Protein AF-A0A1F8SDV7-F1 (afdb_monomer_lite)

Structure (mmCIF, N/CA/C/O backbone):
data_AF-A0A1F8SDV7-F1
#
_entry.id   AF-A0A1F8SDV7-F1
#
loop_
_atom_site.group_PDB
_atom_site.id
_atom_site.type_symbol
_atom_site.label_atom_id
_atom_site.label_alt_id
_atom_site.label_comp_id
_atom_site.label_asym_id
_atom_site.label_entity_id
_atom_site.label_seq_id
_atom_site.pdbx_PDB_ins_code
_atom_site.Cartn_x
_atom_site.Cartn_y
_atom_site.Cartn_z
_atom_site.occupancy
_atom_site.B_iso_or_equiv
_atom_site.auth_seq_id
_atom_site.auth_comp_id
_atom_site.auth_asym_id
_atom_site.auth_atom_id
_atom_site.pdbx_PDB_model_num
ATOM 1 N N . MET A 1 1 ? -42.682 -24.350 65.299 1.00 57.50 1 MET A N 1
ATOM 2 C CA . MET A 1 1 ? -43.769 -24.194 64.304 1.00 57.50 1 MET A CA 1
ATOM 3 C C . MET A 1 1 ? -43.250 -24.734 62.976 1.00 57.50 1 MET A C 1
ATOM 5 O O . MET A 1 1 ? -42.216 -24.269 62.524 1.00 57.50 1 MET A O 1
ATOM 9 N N . GLY A 1 2 ? -43.835 -25.808 62.435 1.00 82.81 2 GLY A N 1
ATOM 10 C CA . GLY A 1 2 ? -43.257 -26.519 61.282 1.00 82.81 2 GLY A CA 1
ATOM 11 C C . GLY A 1 2 ? -43.572 -25.848 59.943 1.00 82.81 2 GLY A C 1
ATOM 12 O O . GLY A 1 2 ? -44.675 -25.334 59.767 1.00 82.81 2 GLY A O 1
ATOM 13 N N . ILE A 1 3 ? -42.644 -25.924 58.981 1.00 80.44 3 ILE A N 1
ATOM 14 C CA . ILE A 1 3 ? -42.767 -25.382 57.608 1.00 80.44 3 ILE A CA 1
ATOM 15 C C . ILE A 1 3 ? -44.114 -25.746 56.955 1.00 80.44 3 ILE A C 1
ATOM 17 O O . ILE A 1 3 ? -44.739 -24.922 56.295 1.00 80.44 3 ILE A O 1
ATOM 21 N N . ARG A 1 4 ? -44.623 -26.958 57.210 1.00 82.38 4 ARG A N 1
ATOM 22 C CA . ARG A 1 4 ? -45.928 -27.424 56.710 1.00 82.38 4 ARG A CA 1
ATOM 23 C C . ARG A 1 4 ? -47.139 -26.677 57.280 1.00 82.38 4 ARG A C 1
ATOM 25 O O . ARG A 1 4 ? -48.160 -26.610 56.608 1.00 82.38 4 ARG A O 1
ATOM 32 N N . ALA A 1 5 ? -47.072 -26.176 58.513 1.00 80.25 5 ALA A N 1
ATOM 33 C CA . ALA A 1 5 ? -48.149 -25.378 59.103 1.00 80.25 5 ALA A CA 1
ATOM 34 C C . ALA A 1 5 ? -48.139 -23.958 58.524 1.00 80.25 5 ALA A C 1
ATOM 36 O O . ALA A 1 5 ? -49.168 -23.489 58.053 1.00 80.25 5 ALA A O 1
ATOM 37 N N . TRP A 1 6 ? -46.952 -23.354 58.431 1.00 80.69 6 TRP A N 1
ATOM 38 C CA . TRP A 1 6 ? -46.765 -22.030 57.836 1.00 80.69 6 TRP A CA 1
ATOM 39 C C . TRP A 1 6 ? -47.210 -21.976 56.366 1.00 80.69 6 TRP A C 1
ATOM 41 O O . TRP A 1 6 ? -47.968 -21.090 55.984 1.00 80.69 6 TRP A O 1
ATOM 51 N N . LEU A 1 7 ? -46.838 -22.976 55.556 1.00 77.44 7 LEU A N 1
ATOM 52 C CA . LEU A 1 7 ? -47.270 -23.070 54.155 1.00 77.44 7 LEU A CA 1
ATOM 53 C C . LEU A 1 7 ? -48.792 -23.185 54.003 1.00 77.44 7 LEU A C 1
ATOM 55 O O . LEU A 1 7 ? -49.343 -22.680 53.030 1.00 77.44 7 LEU A O 1
ATOM 59 N N . ARG A 1 8 ? -49.476 -23.844 54.946 1.00 79.94 8 ARG A N 1
ATOM 60 C CA . ARG A 1 8 ? -50.933 -24.036 54.904 1.00 79.94 8 ARG A CA 1
ATOM 61 C C . ARG A 1 8 ? -51.677 -22.735 55.188 1.00 79.94 8 ARG A C 1
ATOM 63 O O . ARG A 1 8 ? -52.626 -22.420 54.475 1.00 79.94 8 ARG A O 1
ATOM 70 N N . ASP A 1 9 ? -51.217 -21.986 56.187 1.00 79.69 9 ASP A N 1
ATOM 71 C CA . ASP A 1 9 ? -51.800 -20.700 56.576 1.00 79.69 9 ASP A CA 1
ATOM 72 C C . ASP A 1 9 ? -51.533 -19.628 55.511 1.00 79.69 9 ASP A C 1
ATOM 74 O O . ASP A 1 9 ? -52.426 -18.854 55.165 1.00 79.69 9 ASP A O 1
ATOM 78 N N . LEU A 1 10 ? -50.340 -19.651 54.905 1.00 73.81 10 LEU A N 1
ATOM 79 C CA . LEU A 1 10 ? -49.998 -18.810 53.760 1.00 73.81 10 LEU A CA 1
ATOM 80 C C . LEU A 1 10 ? -50.883 -19.127 52.542 1.00 73.81 10 LEU A C 1
ATOM 82 O O . LEU A 1 10 ? -51.418 -18.232 51.900 1.00 73.81 10 LEU A O 1
ATOM 86 N N . TRP A 1 11 ? -51.101 -20.406 52.225 1.00 69.94 11 TRP A N 1
ATOM 87 C CA . TRP A 1 11 ? -51.985 -20.770 51.115 1.00 69.94 11 TRP A CA 1
ATOM 88 C C . TRP A 1 11 ? -53.441 -20.383 51.385 1.00 69.94 11 TRP A C 1
ATOM 90 O O . TRP A 1 11 ? -54.142 -19.950 50.474 1.00 69.94 11 TRP A O 1
ATOM 100 N N . ALA A 1 12 ? -53.904 -20.507 52.630 1.00 73.06 12 ALA A N 1
ATOM 101 C CA . ALA A 1 12 ? -55.254 -20.117 53.019 1.00 73.06 12 ALA A CA 1
ATOM 102 C C . ALA A 1 12 ? -55.493 -18.599 52.918 1.00 73.06 12 ALA A C 1
ATOM 104 O O . ALA A 1 12 ? -56.621 -18.190 52.632 1.00 73.06 12 ALA A O 1
ATOM 105 N N . SER A 1 13 ? -54.461 -17.770 53.113 1.00 70.06 13 SER A N 1
ATOM 106 C CA . SER A 1 13 ? -54.572 -16.311 52.996 1.00 70.06 13 SER A CA 1
ATOM 107 C C . SER A 1 13 ? -54.550 -15.810 51.548 1.00 70.06 13 SER A C 1
ATOM 109 O O . SER A 1 13 ? -55.151 -14.776 51.261 1.00 70.06 13 SER A O 1
ATOM 111 N N . VAL A 1 14 ? -53.932 -16.557 50.625 1.00 70.19 14 VAL A N 1
ATOM 112 C CA . VAL A 1 14 ? -53.747 -16.142 49.220 1.00 70.19 14 VAL A CA 1
ATOM 113 C C . VAL A 1 14 ? -54.734 -16.828 48.260 1.00 70.19 14 VAL A C 1
ATOM 115 O O . VAL A 1 14 ? -54.928 -16.375 47.131 1.00 70.19 14 VAL A O 1
ATOM 118 N N . ARG A 1 15 ? -55.416 -17.904 48.684 1.00 74.25 15 ARG A N 1
ATOM 119 C CA . ARG A 1 15 ? -56.333 -18.656 47.814 1.00 74.25 15 ARG A CA 1
ATOM 120 C C . ARG A 1 15 ? -57.576 -17.826 47.452 1.00 74.25 15 ARG A C 1
ATOM 122 O O . ARG A 1 15 ? -58.346 -17.446 48.340 1.00 74.25 15 ARG A O 1
ATOM 129 N N . PRO A 1 16 ? -57.843 -17.587 46.157 1.00 74.06 16 PRO A N 1
ATOM 130 C CA . PRO A 1 16 ? -58.991 -16.795 45.746 1.00 74.06 16 PRO A CA 1
ATOM 131 C C . PRO A 1 16 ? -60.304 -17.500 46.103 1.00 74.06 16 PRO A C 1
ATOM 133 O O . PRO A 1 16 ? -60.513 -18.669 45.783 1.00 74.06 16 PRO A O 1
ATOM 136 N N . ARG A 1 17 ? -61.210 -16.767 46.761 1.00 80.62 17 ARG A N 1
ATOM 137 C CA . ARG A 1 17 ? -62.505 -17.284 47.247 1.00 80.62 17 ARG A CA 1
ATOM 138 C C . ARG A 1 17 ? -63.593 -17.349 46.168 1.00 80.62 17 ARG A C 1
ATOM 140 O O . ARG A 1 17 ? -64.639 -17.947 46.392 1.00 80.62 17 ARG A O 1
ATOM 147 N N . THR A 1 18 ? -63.365 -16.745 45.000 1.00 84.56 18 THR A N 1
ATOM 148 C CA . THR A 1 18 ? -64.329 -16.690 43.888 1.00 84.56 18 THR A CA 1
ATOM 149 C C . THR A 1 18 ? -63.674 -17.103 42.573 1.00 84.56 18 THR A C 1
ATOM 151 O O . THR A 1 18 ? -62.470 -16.924 42.390 1.00 84.56 18 THR A O 1
ATOM 154 N N . ARG A 1 19 ? -64.467 -17.608 41.613 1.00 79.94 19 ARG A N 1
ATOM 155 C CA . ARG A 1 19 ? -63.967 -17.947 40.265 1.00 79.94 19 ARG A CA 1
ATOM 156 C C . ARG A 1 19 ? -63.313 -16.740 39.580 1.00 79.94 19 ARG A C 1
ATOM 158 O O . ARG A 1 19 ? -62.230 -16.883 39.029 1.00 79.94 19 ARG A O 1
ATOM 165 N N . ARG A 1 20 ? -63.913 -15.544 39.690 1.00 79.00 20 ARG A N 1
ATOM 166 C CA . ARG A 1 20 ? -63.318 -14.282 39.200 1.00 79.00 20 ARG A CA 1
ATOM 167 C C . ARG A 1 20 ? -61.978 -13.971 39.874 1.00 79.00 20 ARG A C 1
ATOM 169 O O . ARG A 1 20 ? -61.035 -13.621 39.179 1.00 79.00 20 ARG A O 1
ATOM 176 N N . GLY A 1 21 ? -61.871 -14.150 41.193 1.00 79.75 21 GLY A N 1
ATOM 177 C CA . GLY A 1 21 ? -60.604 -13.989 41.913 1.00 79.75 21 GLY A CA 1
ATOM 178 C C . GLY A 1 21 ? -59.531 -14.980 41.450 1.00 79.75 21 GLY A C 1
ATOM 179 O O . GLY A 1 21 ? -58.366 -14.615 41.356 1.00 79.75 21 GLY A O 1
ATOM 180 N N . GLY A 1 22 ? -59.930 -16.209 41.103 1.00 82.69 22 GLY A N 1
ATOM 181 C CA . GLY A 1 22 ? -59.049 -17.223 40.515 1.00 82.69 22 GLY A CA 1
ATOM 182 C C . GLY A 1 22 ? -58.465 -16.790 39.175 1.00 82.69 22 GLY A C 1
ATOM 183 O O . GLY A 1 22 ? -57.251 -16.839 38.991 1.00 82.69 22 GLY A O 1
ATOM 184 N N . PHE A 1 23 ? -59.319 -16.306 38.271 1.00 85.19 23 PHE A N 1
ATOM 185 C CA . PHE A 1 23 ? -58.885 -15.788 36.972 1.00 85.19 23 PHE A CA 1
ATOM 186 C C . PHE A 1 23 ? -57.978 -14.557 37.099 1.00 85.19 23 PHE A C 1
ATOM 188 O O . PHE A 1 23 ? -56.952 -14.497 36.429 1.00 85.19 23 PHE A O 1
ATOM 195 N N . LEU A 1 24 ? -58.307 -13.606 37.980 1.00 81.88 24 LEU A N 1
ATOM 196 C CA . LEU A 1 24 ? -57.489 -12.405 38.194 1.00 81.88 24 LEU A CA 1
ATOM 197 C C . LEU A 1 24 ? -56.111 -12.733 38.786 1.00 81.88 24 LEU A C 1
ATOM 199 O O . LEU A 1 24 ? -55.114 -12.166 38.348 1.00 81.88 24 LEU A O 1
ATOM 203 N N . ALA A 1 25 ? -56.035 -13.674 39.734 1.00 83.69 25 ALA A N 1
ATOM 204 C CA . ALA A 1 25 ? -54.762 -14.119 40.300 1.00 83.69 25 ALA A CA 1
ATOM 205 C C . ALA A 1 25 ? -53.873 -14.801 39.246 1.00 83.69 25 ALA A C 1
ATOM 207 O O . ALA A 1 25 ? -52.688 -14.491 39.150 1.00 83.69 25 ALA A O 1
ATOM 208 N N . ALA A 1 26 ? -54.443 -15.680 38.415 1.00 87.25 26 ALA A N 1
ATOM 209 C CA . ALA A 1 26 ? -53.709 -16.318 37.322 1.00 87.25 26 ALA A CA 1
ATOM 210 C C . ALA A 1 26 ? -53.223 -15.294 36.280 1.00 87.25 26 ALA A C 1
ATOM 212 O O . ALA A 1 26 ? -52.066 -15.345 35.868 1.00 87.25 26 ALA A O 1
ATOM 213 N N . ALA A 1 27 ? -54.070 -14.330 35.902 1.00 89.62 27 ALA A N 1
ATOM 214 C CA . ALA A 1 27 ? -53.700 -13.258 34.979 1.00 89.62 27 ALA A CA 1
ATOM 215 C C . ALA A 1 27 ? -52.564 -12.381 35.532 1.00 89.62 27 ALA A C 1
ATOM 217 O O . ALA A 1 27 ? -51.630 -12.070 34.800 1.00 89.62 27 ALA A O 1
ATOM 218 N N . ALA A 1 28 ? -52.598 -12.037 36.824 1.00 90.69 28 ALA A N 1
ATOM 219 C CA . ALA A 1 28 ? -51.539 -11.264 37.473 1.00 90.69 28 ALA A CA 1
ATOM 220 C C . ALA A 1 28 ? -50.199 -12.020 37.507 1.00 90.69 28 ALA A C 1
ATOM 222 O O . ALA A 1 28 ? -49.158 -11.431 37.225 1.00 90.69 28 ALA A O 1
ATOM 223 N N . ILE A 1 29 ? -50.219 -13.327 37.794 1.00 93.31 29 ILE A N 1
ATOM 224 C CA . ILE A 1 29 ? -49.015 -14.174 37.771 1.00 93.31 29 ILE A CA 1
ATOM 225 C C . ILE A 1 29 ? -48.429 -14.242 36.358 1.00 93.31 29 ILE A C 1
ATOM 227 O O . ILE A 1 29 ? -47.226 -14.055 36.190 1.00 93.31 29 ILE A O 1
ATOM 231 N N . LEU A 1 30 ? -49.264 -14.472 35.341 1.00 95.56 30 LEU A N 1
ATOM 232 C CA . LEU A 1 30 ? -48.816 -14.538 33.948 1.00 95.56 30 LEU A CA 1
ATOM 233 C C . LEU A 1 30 ? -48.268 -13.193 33.457 1.00 95.56 30 LEU A C 1
ATOM 235 O O . LEU A 1 30 ? -47.219 -13.164 32.820 1.00 95.56 30 LEU A O 1
ATOM 239 N N . ALA A 1 31 ? -48.925 -12.082 33.797 1.00 95.56 31 ALA A N 1
ATOM 240 C CA . ALA A 1 31 ? -48.444 -10.743 33.466 1.00 95.56 31 ALA A CA 1
ATOM 241 C C . ALA A 1 31 ? -47.102 -10.435 34.149 1.00 95.56 31 ALA A C 1
ATOM 243 O O . ALA A 1 31 ? -46.184 -9.932 33.504 1.00 95.56 31 ALA A O 1
ATOM 244 N N . GLY A 1 32 ? -46.956 -10.794 35.430 1.00 96.69 32 GLY A N 1
ATOM 245 C CA . GLY A 1 32 ? -45.700 -10.651 36.165 1.00 96.69 32 GLY A CA 1
ATOM 246 C C . GLY A 1 32 ? -44.572 -11.504 35.579 1.00 96.69 32 GLY A C 1
ATOM 247 O O . GLY A 1 32 ? -43.461 -11.012 35.397 1.00 96.69 32 GLY A O 1
ATOM 248 N N . ALA A 1 33 ? -44.861 -12.756 35.217 1.00 97.06 33 ALA A N 1
ATOM 249 C CA . ALA A 1 33 ? -43.897 -13.644 34.573 1.00 97.06 33 ALA A CA 1
ATOM 250 C C . ALA A 1 33 ? -43.471 -13.128 33.189 1.00 97.06 33 ALA A C 1
ATOM 252 O O . ALA A 1 33 ? -42.285 -13.170 32.862 1.00 97.06 33 ALA A O 1
ATOM 253 N N . ALA A 1 34 ? -44.404 -12.596 32.394 1.00 97.31 34 ALA A N 1
ATOM 254 C CA . ALA A 1 34 ? -44.102 -11.992 31.099 1.00 97.31 34 ALA A CA 1
ATOM 255 C C . ALA A 1 34 ? -43.221 -10.742 31.250 1.00 97.31 34 ALA A C 1
ATOM 257 O O . ALA A 1 34 ? -42.207 -10.627 30.568 1.00 97.31 34 ALA A O 1
ATOM 258 N N . ALA A 1 35 ? -43.548 -9.849 32.190 1.00 97.44 35 ALA A N 1
ATOM 259 C CA . ALA A 1 35 ? -42.743 -8.662 32.471 1.00 97.44 35 ALA A CA 1
ATOM 260 C C . ALA A 1 35 ? -41.320 -9.029 32.923 1.00 97.44 35 ALA A C 1
ATOM 262 O O . ALA A 1 35 ? -40.349 -8.490 32.394 1.00 97.44 35 ALA A O 1
ATOM 263 N N . LEU A 1 36 ? -41.181 -9.993 33.840 1.00 96.81 36 LEU A N 1
ATOM 264 C CA . LEU A 1 36 ? -39.873 -10.491 34.270 1.00 96.81 36 LEU A CA 1
ATOM 265 C C . LEU A 1 36 ? -39.093 -11.109 33.103 1.00 96.81 36 LEU A C 1
ATOM 267 O O . LEU A 1 36 ? -37.903 -10.848 32.960 1.00 96.81 36 LEU A O 1
ATOM 271 N N . SER A 1 37 ? -39.761 -11.880 32.242 1.00 96.38 37 SER A N 1
ATOM 272 C CA . SER A 1 37 ? -39.138 -12.482 31.057 1.00 96.38 37 SER A CA 1
ATOM 273 C C . SER A 1 37 ? -38.614 -11.419 30.091 1.00 96.38 37 SER A C 1
ATOM 275 O O . SER A 1 37 ? -37.507 -11.559 29.584 1.00 96.38 37 SER A O 1
ATOM 277 N N . VAL A 1 38 ? -39.366 -10.332 29.880 1.00 97.00 38 VAL A N 1
ATOM 278 C CA . VAL A 1 38 ? -38.924 -9.190 29.064 1.00 97.00 38 VAL A CA 1
ATOM 279 C C . VAL A 1 38 ? -37.705 -8.510 29.686 1.00 97.00 38 VAL A C 1
ATOM 281 O O . VAL A 1 38 ? -36.734 -8.261 28.980 1.00 97.00 38 VAL A O 1
ATOM 284 N N . VAL A 1 39 ? -37.709 -8.257 30.998 1.00 96.69 39 VAL A N 1
ATOM 285 C CA . VAL A 1 39 ? -36.558 -7.651 31.693 1.00 96.69 39 VAL A CA 1
ATOM 286 C C . VAL A 1 39 ? -35.312 -8.527 31.571 1.00 96.69 39 VAL A C 1
ATOM 288 O O . VAL A 1 39 ? -34.238 -8.018 31.263 1.00 96.69 39 VAL A O 1
ATOM 291 N N . LEU A 1 40 ? -35.449 -9.841 31.764 1.00 95.88 40 LEU A N 1
ATOM 292 C CA . LEU A 1 40 ? -34.337 -10.781 31.625 1.00 95.88 40 LEU A CA 1
ATOM 293 C C . LEU A 1 40 ? -33.824 -10.849 30.181 1.00 95.88 40 LEU A C 1
ATOM 295 O O . LEU A 1 40 ? -32.614 -10.868 29.978 1.00 95.88 40 LEU A O 1
ATOM 299 N N . LEU A 1 41 ? -34.716 -10.832 29.186 1.00 94.56 41 LEU A N 1
ATOM 300 C CA . LEU A 1 41 ? -34.344 -10.786 27.768 1.00 94.56 41 LEU A CA 1
ATOM 301 C C . LEU A 1 41 ? -33.584 -9.508 27.411 1.00 94.56 41 LEU A C 1
ATOM 303 O O . LEU A 1 41 ? -32.552 -9.583 26.752 1.00 94.56 41 LEU A O 1
ATOM 307 N N . VAL A 1 42 ? -34.061 -8.347 27.866 1.00 92.56 42 VAL A N 1
ATOM 308 C CA . VAL A 1 42 ? -33.375 -7.064 27.653 1.00 92.56 42 VAL A CA 1
ATOM 309 C C . VAL A 1 42 ? -32.013 -7.069 28.343 1.00 92.56 42 VAL A C 1
ATOM 311 O O . VAL A 1 42 ? -31.016 -6.719 27.719 1.00 92.56 42 VAL A O 1
ATOM 314 N N . GLY A 1 43 ? -31.945 -7.528 29.594 1.00 88.06 43 GLY A N 1
ATOM 315 C CA . GLY A 1 43 ? -30.688 -7.651 30.329 1.00 88.06 43 GLY A CA 1
ATOM 316 C C . GLY A 1 43 ? -29.686 -8.574 29.631 1.00 88.06 43 GLY A C 1
ATOM 317 O O . GLY A 1 43 ? -28.523 -8.209 29.491 1.00 88.06 43 GLY A O 1
ATOM 318 N N . ALA A 1 44 ? -30.134 -9.727 29.127 1.00 87.06 44 ALA A N 1
ATOM 319 C CA . ALA A 1 44 ? -29.294 -10.653 28.369 1.00 87.06 44 ALA A CA 1
ATOM 320 C C . ALA A 1 44 ? -28.822 -10.047 27.038 1.00 87.06 44 ALA A C 1
ATOM 322 O O . ALA A 1 44 ? -27.644 -10.144 26.708 1.00 87.06 44 ALA A O 1
ATOM 323 N N . ALA A 1 45 ? -29.709 -9.369 26.306 1.00 86.38 45 ALA A N 1
ATOM 324 C CA . ALA A 1 45 ? -29.359 -8.686 25.063 1.00 86.38 45 ALA A CA 1
ATOM 325 C C . ALA A 1 45 ? -28.338 -7.559 25.287 1.00 86.38 45 ALA A C 1
ATOM 327 O O . ALA A 1 45 ? -27.441 -7.376 24.471 1.00 86.38 45 ALA A O 1
ATOM 328 N N . MET A 1 46 ? -28.441 -6.825 26.401 1.00 83.62 46 MET A N 1
ATOM 329 C CA . MET A 1 46 ? -27.459 -5.807 26.783 1.00 83.62 46 MET A CA 1
ATOM 330 C C . MET A 1 46 ? -26.129 -6.425 27.224 1.00 83.62 46 MET A C 1
ATOM 332 O O . MET A 1 46 ? -25.081 -5.926 26.830 1.00 83.62 46 MET A O 1
ATOM 336 N N . ALA A 1 47 ? -26.160 -7.512 27.999 1.00 78.88 47 ALA A N 1
ATOM 337 C CA . ALA A 1 47 ? -24.959 -8.208 28.462 1.00 78.88 47 ALA A CA 1
ATOM 338 C C . ALA A 1 47 ? -24.184 -8.888 27.322 1.00 78.88 47 ALA A C 1
ATOM 340 O O . ALA A 1 47 ? -22.973 -9.029 27.408 1.00 78.88 47 ALA A O 1
ATOM 341 N N . TRP A 1 48 ? -24.868 -9.309 26.256 1.00 75.06 48 TRP A N 1
ATOM 342 C CA . TRP A 1 48 ? -24.244 -9.877 25.054 1.00 75.06 48 TRP A CA 1
ATOM 343 C C . TRP A 1 48 ? -23.929 -8.835 23.984 1.00 75.06 48 TRP A C 1
ATOM 345 O O . TRP A 1 48 ? -23.490 -9.192 22.892 1.00 75.06 48 TRP A O 1
ATOM 355 N N . ASN A 1 49 ? -24.167 -7.553 24.258 1.00 79.62 49 ASN A N 1
ATOM 356 C CA . ASN A 1 49 ? -23.836 -6.508 23.313 1.00 79.62 49 ASN A CA 1
ATOM 357 C C . ASN A 1 49 ? -22.340 -6.161 23.447 1.00 79.62 49 ASN A C 1
ATOM 359 O O . ASN A 1 49 ? -21.955 -5.529 24.435 1.00 79.62 49 ASN A O 1
ATOM 363 N N . PRO A 1 50 ? -21.496 -6.500 22.454 1.00 69.81 50 PRO A N 1
ATOM 364 C CA . PRO A 1 50 ? -20.055 -6.252 22.531 1.00 69.81 50 PRO A CA 1
ATOM 365 C C . PRO A 1 50 ? -19.721 -4.758 22.661 1.00 69.81 50 PRO A C 1
ATOM 367 O O . PRO A 1 50 ? -18.690 -4.396 23.224 1.00 69.81 50 PRO A O 1
ATOM 370 N N . TYR A 1 51 ? -20.609 -3.871 22.200 1.00 70.50 51 TYR A N 1
ATOM 371 C CA . TYR A 1 51 ? -20.441 -2.426 22.347 1.00 70.50 51 TYR A CA 1
ATOM 372 C C . TYR A 1 51 ? -20.655 -1.955 23.789 1.00 70.50 51 TYR A C 1
ATOM 374 O O . TYR A 1 51 ? -20.019 -0.994 24.216 1.00 70.50 51 TYR A O 1
ATOM 382 N N . VAL A 1 52 ? -21.520 -2.630 24.553 1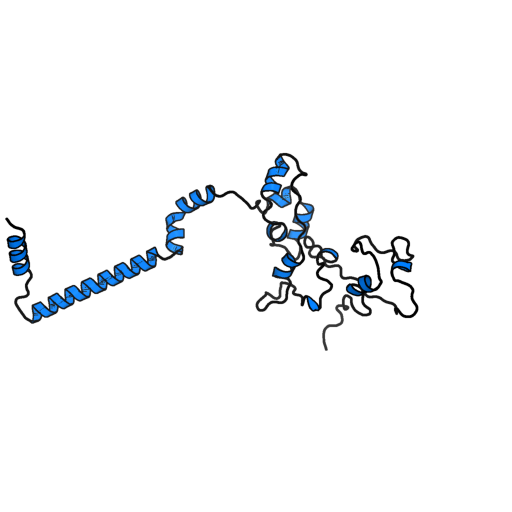.00 73.19 52 VAL A N 1
ATOM 383 C CA . VAL A 1 52 ? -21.745 -2.315 25.970 1.00 73.19 52 VAL A CA 1
ATOM 384 C C . VAL A 1 52 ? -20.520 -2.717 26.785 1.00 73.19 52 VAL A C 1
ATOM 386 O O . VAL A 1 52 ? -20.028 -1.900 27.558 1.00 73.19 52 VAL A O 1
ATOM 389 N N . GLU A 1 53 ? -19.970 -3.907 26.545 1.00 66.69 53 GLU A N 1
ATOM 390 C CA . GLU A 1 53 ? -18.762 -4.383 27.226 1.00 66.69 53 GLU A CA 1
ATOM 391 C C . GLU A 1 53 ? -17.554 -3.469 26.969 1.00 66.69 53 GLU A C 1
ATOM 393 O O . GLU A 1 53 ? -16.935 -3.001 27.923 1.00 66.69 53 GLU A O 1
ATOM 398 N N . TYR A 1 54 ? -17.308 -3.089 25.709 1.00 65.88 54 TYR A N 1
ATOM 399 C CA . TYR A 1 54 ? -16.248 -2.136 25.357 1.00 65.88 54 TYR A CA 1
ATOM 400 C C . TYR A 1 54 ? -16.461 -0.739 25.974 1.00 65.88 54 TYR A C 1
ATOM 402 O O . TYR A 1 54 ? -15.517 -0.073 26.400 1.00 65.88 54 TYR A O 1
ATOM 410 N N . SER A 1 55 ? -17.711 -0.264 26.045 1.00 69.75 55 SER A N 1
ATOM 411 C CA . SER A 1 55 ? -18.011 1.068 26.591 1.00 69.75 55 SER A CA 1
ATOM 412 C C . SER A 1 55 ? -17.914 1.149 28.120 1.00 69.75 55 SER A C 1
ATOM 414 O O . SER A 1 55 ? -17.549 2.201 28.646 1.00 69.75 55 SER A O 1
ATOM 416 N N . LEU A 1 56 ? -18.224 0.058 28.830 1.00 71.12 56 LEU A N 1
ATOM 417 C CA . LEU A 1 56 ? -18.254 0.013 30.294 1.00 71.12 56 LEU A CA 1
ATOM 418 C C . LEU A 1 56 ? -16.910 -0.408 30.908 1.00 71.12 56 LEU A C 1
ATOM 420 O O . LEU A 1 56 ? -16.631 -0.025 32.042 1.00 71.12 56 LEU A O 1
ATOM 424 N N . ASN A 1 57 ? -16.065 -1.131 30.163 1.00 71.25 57 ASN A N 1
ATOM 425 C CA . ASN A 1 57 ? -14.807 -1.697 30.665 1.00 71.25 57 ASN A CA 1
ATOM 426 C C . ASN A 1 57 ? -13.543 -0.983 30.149 1.00 71.25 57 ASN A C 1
ATOM 428 O O . ASN A 1 57 ? -12.457 -1.561 30.200 1.00 71.25 57 ASN A O 1
ATOM 432 N N . ARG A 1 58 ? -13.646 0.282 29.710 1.00 70.88 58 ARG A N 1
ATOM 433 C CA . ARG A 1 58 ? -12.521 1.059 29.138 1.00 70.88 58 ARG A CA 1
ATOM 434 C C . ARG A 1 58 ? -11.212 0.972 29.930 1.00 70.88 58 ARG A C 1
ATOM 436 O O . ARG A 1 58 ? -10.155 0.871 29.316 1.00 70.88 58 ARG A O 1
ATOM 443 N N . ASP A 1 59 ? -11.264 1.024 31.260 1.00 74.94 59 ASP A N 1
ATOM 444 C CA . ASP A 1 59 ? -10.055 0.999 32.097 1.00 74.94 59 ASP A CA 1
ATOM 445 C C . ASP A 1 59 ? -9.393 -0.387 32.125 1.00 74.94 59 ASP A C 1
ATOM 447 O O . ASP A 1 59 ? -8.167 -0.495 32.088 1.00 74.94 59 ASP A O 1
ATOM 451 N N . VAL A 1 60 ? -10.200 -1.452 32.144 1.00 73.94 60 VAL A N 1
ATOM 452 C CA . VAL A 1 60 ? -9.721 -2.842 32.088 1.00 73.94 60 VAL A CA 1
ATOM 453 C C . VAL A 1 60 ? -9.144 -3.141 30.704 1.00 73.94 60 VAL A C 1
ATOM 455 O O . VAL A 1 60 ? -8.078 -3.749 30.603 1.00 73.94 60 VAL A O 1
ATOM 458 N N . ASP A 1 61 ? -9.792 -2.655 29.644 1.00 80.19 61 ASP A N 1
ATOM 459 C CA . ASP A 1 61 ? -9.288 -2.762 28.273 1.00 80.19 61 ASP A CA 1
ATOM 460 C C . ASP A 1 61 ? -7.978 -1.987 28.090 1.00 80.19 61 ASP A C 1
ATOM 462 O O . ASP A 1 61 ? -7.032 -2.518 27.510 1.00 80.19 61 ASP A O 1
ATOM 466 N N . ALA A 1 62 ? -7.867 -0.779 28.651 1.00 81.06 62 ALA A N 1
ATOM 467 C CA . ALA A 1 62 ? -6.637 0.007 28.611 1.00 81.06 62 ALA A CA 1
ATOM 468 C C . ALA A 1 62 ? -5.476 -0.696 29.332 1.00 81.06 62 ALA A C 1
ATOM 470 O O . ALA A 1 62 ? -4.372 -0.775 28.793 1.00 81.06 62 ALA A O 1
ATOM 471 N N . GLN A 1 63 ? -5.720 -1.252 30.524 1.00 82.75 63 GLN A N 1
ATOM 472 C CA . GLN A 1 63 ? -4.719 -2.045 31.244 1.00 82.75 63 GLN A CA 1
ATOM 473 C C . GLN A 1 63 ? -4.320 -3.290 30.453 1.00 82.75 63 GLN A C 1
ATOM 475 O O . GLN A 1 63 ? -3.135 -3.593 30.341 1.00 82.75 63 GLN A O 1
ATOM 480 N N . ARG A 1 64 ? -5.289 -3.988 29.854 1.00 82.50 64 ARG A N 1
ATOM 481 C CA . ARG A 1 64 ? -5.026 -5.155 29.012 1.00 82.50 64 ARG A CA 1
ATOM 482 C C . ARG A 1 64 ? -4.184 -4.786 27.792 1.00 82.50 64 ARG A C 1
ATOM 484 O O . ARG A 1 64 ? -3.213 -5.480 27.510 1.00 82.50 64 ARG A O 1
ATOM 491 N N . TRP A 1 65 ? -4.497 -3.701 27.089 1.00 83.69 65 TRP A N 1
ATOM 492 C CA . TRP A 1 65 ? -3.702 -3.236 25.950 1.00 83.69 65 TRP A CA 1
ATOM 493 C C . TRP A 1 65 ? -2.290 -2.821 26.350 1.00 83.69 65 TRP A C 1
ATOM 495 O O . TRP A 1 65 ? -1.355 -3.111 25.614 1.00 83.69 65 TRP A O 1
ATOM 505 N N . ALA A 1 66 ? -2.118 -2.231 27.534 1.00 84.88 66 ALA A N 1
ATOM 506 C CA . ALA A 1 66 ? -0.802 -1.881 28.065 1.00 84.88 66 ALA A CA 1
ATOM 507 C C . ALA A 1 66 ? 0.085 -3.104 28.367 1.00 84.88 66 ALA A C 1
ATOM 509 O O . ALA A 1 66 ? 1.297 -2.955 28.489 1.00 84.88 66 ALA A O 1
ATOM 510 N N . THR A 1 67 ? -0.494 -4.307 28.483 1.00 88.69 67 THR A N 1
ATOM 511 C CA . THR A 1 67 ? 0.272 -5.560 28.625 1.00 88.69 67 THR A CA 1
ATOM 512 C C . THR A 1 67 ? 0.669 -6.204 27.296 1.00 88.69 67 THR A C 1
ATOM 514 O O . THR A 1 67 ? 1.388 -7.199 27.308 1.00 88.69 67 THR A O 1
ATOM 517 N N . LEU A 1 68 ? 0.192 -5.686 26.157 1.00 88.62 68 LEU A N 1
ATOM 518 C CA . LEU A 1 68 ? 0.532 -6.224 24.840 1.00 88.62 68 LEU A CA 1
ATOM 519 C C . LEU A 1 68 ? 1.875 -5.672 24.359 1.00 88.62 68 LEU A C 1
ATOM 521 O O . LEU A 1 68 ? 2.148 -4.480 24.486 1.00 88.62 68 LEU A O 1
ATOM 525 N N . ASP A 1 69 ? 2.675 -6.530 23.728 1.00 88.44 69 ASP A N 1
ATOM 526 C CA . ASP A 1 69 ? 3.908 -6.099 23.073 1.00 88.44 69 ASP A CA 1
ATOM 527 C C . ASP A 1 69 ? 3.588 -5.206 21.871 1.00 88.44 69 ASP A C 1
ATOM 529 O O . ASP A 1 69 ? 2.826 -5.589 20.972 1.00 88.44 69 ASP A O 1
ATOM 533 N N . GLN A 1 70 ? 4.215 -4.033 21.811 1.00 85.44 70 GLN A N 1
ATOM 534 C CA . GLN A 1 70 ? 4.116 -3.165 20.649 1.00 85.44 70 GLN A CA 1
ATOM 535 C C . GLN A 1 70 ? 4.807 -3.830 19.453 1.00 85.44 70 GLN A C 1
ATOM 537 O O . GLN A 1 70 ? 5.967 -4.222 19.517 1.00 85.44 70 GLN A O 1
ATOM 542 N N . ARG A 1 71 ? 4.073 -3.981 18.347 1.00 87.75 71 ARG A N 1
ATOM 543 C CA . ARG A 1 71 ? 4.607 -4.539 17.091 1.00 87.75 71 ARG A CA 1
ATOM 544 C C . ARG A 1 71 ? 4.803 -3.483 16.019 1.00 87.75 71 ARG A C 1
ATOM 546 O O . ARG A 1 71 ? 5.666 -3.644 15.167 1.00 87.75 71 ARG A O 1
ATOM 553 N N . PHE A 1 72 ? 4.027 -2.408 16.076 1.00 89.06 72 PHE A N 1
ATOM 554 C CA . PHE A 1 72 ? 4.075 -1.312 15.121 1.00 89.06 72 PHE A CA 1
ATOM 555 C C . PHE A 1 72 ? 4.840 -0.127 15.716 1.00 89.06 72 PHE A C 1
ATOM 557 O O . PHE A 1 72 ? 4.484 0.351 16.792 1.00 89.06 72 PHE A O 1
ATOM 564 N N . ALA A 1 73 ? 5.852 0.377 15.007 1.00 86.44 73 ALA A N 1
ATOM 565 C CA . ALA A 1 73 ? 6.370 1.733 15.209 1.00 86.44 73 ALA A CA 1
ATOM 566 C C . ALA A 1 73 ? 5.240 2.779 15.095 1.00 86.44 73 ALA A C 1
ATOM 568 O O . ALA A 1 73 ? 4.184 2.499 14.523 1.00 86.44 73 ALA A O 1
ATOM 569 N N . SER A 1 74 ? 5.420 3.983 15.638 1.00 80.69 74 SER A N 1
ATOM 570 C CA . SER A 1 74 ? 4.421 5.039 15.429 1.00 80.69 74 SER A CA 1
ATOM 571 C C . SER A 1 74 ? 4.634 5.732 14.079 1.00 80.69 74 SER A C 1
ATOM 573 O O . SER A 1 74 ? 5.762 6.013 13.680 1.00 80.69 74 SER A O 1
ATOM 575 N N . ALA A 1 75 ? 3.540 6.029 13.372 1.00 73.06 75 ALA A N 1
ATOM 576 C CA . ALA A 1 75 ? 3.577 6.490 11.980 1.00 73.06 75 ALA A CA 1
ATOM 577 C C . ALA A 1 75 ? 4.410 7.769 11.747 1.00 73.06 75 ALA A C 1
ATOM 579 O O . ALA A 1 75 ? 4.986 7.940 10.678 1.00 73.06 75 ALA A O 1
ATOM 580 N N . GLY A 1 76 ? 4.489 8.662 12.740 1.00 81.12 76 GLY A N 1
ATOM 581 C CA . GLY A 1 76 ? 5.267 9.901 12.641 1.00 81.12 76 GLY A CA 1
ATOM 582 C C . GLY A 1 76 ? 6.775 9.716 12.827 1.00 81.12 76 GLY A C 1
ATOM 583 O O . GLY A 1 76 ? 7.547 10.503 12.287 1.00 81.12 76 GLY A O 1
ATOM 584 N N . ARG A 1 77 ? 7.206 8.663 13.537 1.00 86.12 77 ARG A N 1
ATOM 585 C CA . ARG A 1 77 ? 8.624 8.455 13.879 1.00 86.12 77 ARG A CA 1
ATOM 586 C C . ARG A 1 77 ? 9.483 8.146 12.663 1.00 86.12 77 ARG A C 1
ATOM 588 O O . ARG A 1 77 ? 10.650 8.513 12.628 1.00 86.12 77 ARG A O 1
ATOM 595 N N . CYS A 1 78 ? 8.897 7.541 11.632 1.00 88.50 78 CYS A N 1
ATOM 596 C CA . CYS A 1 78 ? 9.601 7.228 10.392 1.00 88.50 78 CYS A CA 1
ATOM 597 C C . CYS A 1 78 ? 10.226 8.485 9.760 1.00 88.50 78 CYS A C 1
ATOM 599 O O . CYS A 1 78 ? 11.373 8.447 9.324 1.00 88.50 78 CYS A O 1
ATOM 601 N N . GLY A 1 79 ? 9.497 9.608 9.758 1.00 89.38 79 GLY A N 1
ATOM 602 C CA . GLY A 1 79 ? 9.946 10.869 9.160 1.00 89.38 79 GLY A CA 1
ATOM 603 C C . GLY A 1 79 ? 11.064 11.580 9.926 1.00 89.38 79 GLY A C 1
ATOM 604 O O . GLY A 1 79 ? 11.696 12.465 9.360 1.00 89.38 79 GLY A O 1
ATOM 605 N N . GLU A 1 80 ? 11.345 11.187 11.173 1.00 89.00 80 GLU A N 1
ATOM 606 C CA . GLU A 1 80 ? 12.453 11.747 11.962 1.00 89.00 80 GLU A CA 1
ATOM 607 C C . GLU A 1 80 ? 13.821 11.298 11.421 1.00 89.00 80 GLU A C 1
ATOM 609 O O . GLU A 1 80 ? 14.801 12.033 11.533 1.00 89.00 80 GLU A O 1
ATOM 614 N N . CYS A 1 81 ? 13.891 10.107 10.811 1.00 86.81 81 CYS A N 1
ATOM 615 C CA . CYS A 1 81 ? 15.114 9.561 10.208 1.00 86.81 81 CYS A CA 1
ATOM 616 C C . CYS A 1 81 ? 15.033 9.436 8.675 1.00 86.81 81 CYS A C 1
ATOM 618 O O . CYS A 1 81 ? 16.048 9.588 7.998 1.00 86.81 81 CYS A O 1
ATOM 620 N N . HIS A 1 82 ? 13.841 9.204 8.116 1.00 90.06 82 HIS A N 1
ATOM 621 C CA . HIS A 1 82 ? 13.583 9.054 6.676 1.00 90.06 82 HIS A CA 1
ATOM 622 C C . HIS A 1 82 ? 12.800 10.245 6.112 1.00 90.06 82 HIS A C 1
ATOM 624 O O . HIS A 1 82 ? 11.765 10.091 5.460 1.00 90.06 82 HIS A O 1
ATOM 630 N N . GLU A 1 83 ? 13.283 11.458 6.388 1.00 92.19 83 GLU A N 1
ATOM 631 C CA . GLU A 1 83 ? 12.605 12.706 6.017 1.00 92.19 83 GLU A CA 1
ATOM 632 C C . GLU A 1 83 ? 12.330 12.791 4.510 1.00 92.19 83 GLU A C 1
ATOM 634 O O . GLU A 1 83 ? 11.240 13.178 4.093 1.00 92.19 83 GLU A O 1
ATOM 639 N N . ARG A 1 84 ? 13.296 12.394 3.672 1.00 92.19 84 ARG A N 1
ATOM 640 C CA . ARG A 1 84 ? 13.177 12.501 2.213 1.00 92.19 84 ARG A CA 1
ATOM 641 C C . ARG A 1 84 ? 12.063 11.612 1.670 1.00 92.19 84 ARG A C 1
ATOM 643 O O . ARG A 1 84 ? 11.278 12.055 0.832 1.00 92.19 84 ARG A O 1
ATOM 650 N N . GLU A 1 85 ? 12.018 10.362 2.107 1.00 91.44 85 GLU A N 1
ATOM 651 C CA . GLU A 1 85 ? 11.010 9.386 1.700 1.00 91.44 85 GLU A CA 1
ATOM 652 C C . GLU A 1 85 ? 9.634 9.789 2.241 1.00 91.44 85 GLU A C 1
ATOM 654 O O . GLU A 1 85 ? 8.664 9.796 1.482 1.00 91.44 85 GLU A O 1
ATOM 659 N N . ALA A 1 86 ? 9.560 10.223 3.505 1.00 91.31 86 ALA A N 1
ATOM 660 C CA . ALA A 1 86 ? 8.328 10.706 4.124 1.00 91.31 86 ALA A CA 1
ATOM 661 C C . ALA A 1 86 ? 7.771 11.954 3.419 1.00 91.31 86 ALA A C 1
ATOM 663 O O . ALA A 1 86 ? 6.582 12.011 3.116 1.00 91.31 86 ALA A O 1
ATOM 664 N N . ALA A 1 87 ? 8.617 12.939 3.103 1.00 91.00 87 ALA A N 1
ATOM 665 C CA . ALA A 1 87 ? 8.207 14.152 2.397 1.00 91.00 87 ALA A CA 1
ATOM 666 C C . ALA A 1 87 ? 7.666 13.848 0.991 1.00 91.00 87 ALA A C 1
ATOM 668 O O . ALA A 1 87 ? 6.681 14.450 0.561 1.00 91.00 87 ALA A O 1
ATOM 669 N N . ARG A 1 88 ? 8.278 12.887 0.286 1.00 92.00 88 ARG A N 1
ATOM 670 C CA . ARG A 1 88 ? 7.780 12.417 -1.013 1.00 92.00 88 ARG A CA 1
ATOM 671 C C . ARG A 1 88 ? 6.418 11.743 -0.864 1.00 92.00 88 ARG A C 1
ATOM 673 O O . ARG A 1 88 ? 5.478 12.158 -1.532 1.00 92.00 88 ARG A O 1
ATOM 680 N N . ALA A 1 89 ? 6.295 10.784 0.054 1.00 89.19 89 ALA A N 1
ATOM 681 C CA . ALA A 1 89 ? 5.067 10.009 0.233 1.00 89.19 89 ALA A CA 1
ATOM 682 C C . ALA A 1 89 ? 3.879 10.884 0.649 1.00 89.19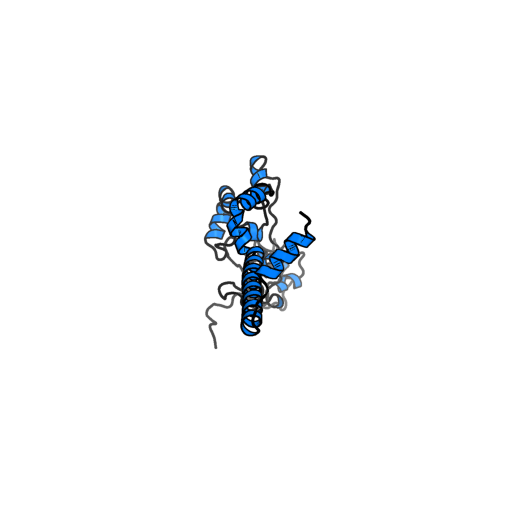 89 ALA A C 1
ATOM 684 O O . ALA A 1 89 ? 2.786 10.741 0.106 1.00 89.19 89 ALA A O 1
ATOM 685 N N . ASN A 1 90 ? 4.111 11.839 1.551 1.00 86.50 90 ASN A N 1
ATOM 686 C CA . ASN A 1 90 ? 3.082 12.742 2.068 1.00 86.50 90 ASN A CA 1
ATOM 687 C C . ASN A 1 90 ? 2.589 13.782 1.051 1.00 86.50 90 ASN A C 1
ATOM 689 O O . ASN A 1 90 ? 1.641 14.497 1.343 1.00 86.50 90 ASN A O 1
ATOM 693 N N . THR A 1 91 ? 3.237 13.911 -0.107 1.00 85.06 91 THR A N 1
ATOM 694 C CA . THR A 1 91 ? 2.824 14.843 -1.173 1.00 85.06 91 THR A CA 1
ATOM 695 C C . THR A 1 91 ? 2.421 14.127 -2.462 1.00 85.06 91 THR A C 1
ATOM 697 O O . THR A 1 91 ? 2.064 14.772 -3.448 1.00 85.06 91 THR A O 1
ATOM 700 N N . ALA A 1 92 ? 2.478 12.795 -2.461 1.00 88.00 92 ALA A N 1
ATOM 701 C CA . ALA A 1 92 ? 2.195 11.943 -3.604 1.00 88.00 92 ALA A CA 1
ATOM 702 C C . ALA A 1 92 ? 0.805 11.296 -3.507 1.00 88.00 92 ALA A C 1
ATOM 704 O O . ALA A 1 92 ? 0.072 11.446 -2.537 1.00 88.00 92 ALA A O 1
ATOM 705 N N . THR A 1 93 ? 0.447 10.496 -4.512 1.00 88.88 93 THR A N 1
ATOM 706 C CA . THR A 1 93 ? -0.842 9.782 -4.581 1.00 88.88 93 THR A CA 1
ATOM 707 C C . THR A 1 93 ? -1.051 8.757 -3.455 1.00 88.88 93 THR A C 1
ATOM 709 O O . THR A 1 93 ? -2.178 8.331 -3.221 1.00 88.88 93 THR A O 1
ATOM 712 N N . HIS A 1 94 ? 0.010 8.367 -2.743 1.00 90.44 94 HIS A N 1
ATOM 713 C CA . HIS A 1 94 ? -0.061 7.507 -1.557 1.00 90.44 94 HIS A CA 1
ATOM 714 C C . HIS A 1 94 ? -0.127 8.291 -0.234 1.00 90.44 94 HIS A C 1
ATOM 716 O O . HIS A 1 94 ? 0.062 7.703 0.832 1.00 90.44 94 HIS A O 1
ATOM 722 N N . GLU A 1 95 ? -0.423 9.594 -0.278 1.00 89.50 95 GLU A N 1
ATOM 723 C CA . GLU A 1 95 ? -0.696 10.396 0.913 1.00 89.50 95 GLU A CA 1
ATOM 724 C C . GLU A 1 95 ? -1.787 9.721 1.768 1.00 89.50 95 GLU A C 1
ATOM 726 O O . GLU A 1 95 ? -2.883 9.408 1.303 1.00 89.50 95 GLU A O 1
ATOM 731 N N . GLY A 1 96 ? -1.463 9.446 3.034 1.00 87.50 96 GLY A N 1
ATOM 732 C CA . GLY A 1 96 ? -2.346 8.744 3.971 1.00 87.50 96 GLY A CA 1
ATOM 733 C C . GLY A 1 96 ? -2.122 7.231 4.077 1.00 87.50 96 GLY A C 1
ATOM 734 O O . GLY A 1 96 ? -2.641 6.616 5.011 1.00 87.50 96 GLY A O 1
ATOM 735 N N . ILE A 1 97 ? -1.308 6.621 3.208 1.00 90.19 97 ILE A N 1
ATOM 736 C CA . ILE A 1 97 ? -0.835 5.242 3.392 1.00 90.19 97 ILE A CA 1
ATOM 737 C C . ILE A 1 97 ? 0.413 5.275 4.281 1.00 90.19 97 ILE A C 1
ATOM 739 O O . ILE A 1 97 ? 1.495 5.666 3.853 1.00 90.19 97 ILE A O 1
ATOM 743 N N . GLY A 1 98 ? 0.273 4.856 5.542 1.00 90.56 98 GLY A N 1
ATOM 744 C CA . GLY A 1 98 ? 1.401 4.819 6.478 1.00 90.56 98 GLY A CA 1
ATOM 745 C C . GLY A 1 98 ? 2.492 3.842 6.027 1.00 90.56 98 GLY A C 1
ATOM 746 O O . GLY A 1 98 ? 2.170 2.779 5.493 1.00 90.56 98 GLY A O 1
ATOM 747 N N . CYS A 1 99 ? 3.765 4.156 6.302 1.00 91.50 99 CYS A N 1
ATOM 748 C CA . CYS A 1 99 ? 4.945 3.387 5.865 1.00 91.50 99 CYS A CA 1
ATOM 749 C C . CYS A 1 99 ? 4.823 1.879 6.150 1.00 91.50 99 CYS A C 1
ATOM 751 O O . CYS A 1 99 ? 5.213 1.029 5.352 1.00 91.50 99 CYS A O 1
ATOM 753 N N . GLN A 1 100 ? 4.218 1.552 7.289 1.00 91.75 100 GLN A N 1
ATOM 754 C CA . GLN A 1 100 ? 4.044 0.192 7.794 1.00 91.75 100 GLN A CA 1
ATOM 755 C C . GLN A 1 100 ? 3.018 -0.634 7.016 1.00 91.75 100 GLN A C 1
ATOM 757 O O . GLN A 1 100 ? 3.027 -1.861 7.088 1.00 91.75 100 GLN A O 1
ATOM 762 N N . SER A 1 101 ? 2.153 0.025 6.244 1.00 91.94 101 SER A N 1
ATOM 763 C CA . SER A 1 101 ? 1.226 -0.646 5.331 1.00 91.94 101 SER A CA 1
ATOM 764 C C . SER A 1 101 ? 1.985 -1.385 4.230 1.00 91.94 101 SER A C 1
ATOM 766 O O . SER A 1 101 ? 1.513 -2.417 3.763 1.00 91.94 101 SER A O 1
ATOM 768 N N . CYS A 1 102 ? 3.166 -0.873 3.854 1.00 91.94 102 CYS A N 1
ATOM 769 C CA . CYS A 1 102 ? 4.017 -1.459 2.823 1.00 91.94 102 CYS A CA 1
ATOM 770 C C . CYS A 1 102 ? 5.221 -2.215 3.402 1.00 91.94 102 CYS A C 1
ATOM 772 O O . CYS A 1 102 ? 5.576 -3.289 2.931 1.00 91.94 102 CYS A O 1
ATOM 774 N N . HIS A 1 103 ? 5.847 -1.667 4.441 1.00 91.88 103 HIS A N 1
ATOM 775 C CA . HIS A 1 103 ? 7.090 -2.204 4.996 1.00 91.88 103 HIS A CA 1
ATOM 776 C C . HIS A 1 103 ? 6.897 -3.080 6.242 1.00 91.88 103 HIS A C 1
ATOM 778 O O . HIS A 1 103 ? 7.868 -3.565 6.826 1.00 91.88 103 HIS A O 1
ATOM 784 N N . GLY A 1 104 ? 5.648 -3.303 6.654 1.00 90.38 104 GLY A N 1
ATOM 785 C CA . GLY A 1 104 ? 5.317 -4.112 7.817 1.00 90.38 104 GLY A CA 1
ATOM 786 C C . GLY A 1 104 ? 5.483 -3.369 9.150 1.00 90.38 104 GLY A C 1
ATOM 787 O O . GLY A 1 104 ? 5.521 -2.142 9.192 1.00 90.38 104 GLY A O 1
ATOM 788 N N . PRO A 1 105 ? 5.552 -4.095 10.278 1.00 89.81 105 PRO A N 1
ATOM 789 C CA . PRO A 1 105 ? 5.371 -3.501 11.604 1.00 89.81 105 PRO A CA 1
ATOM 790 C C . PRO A 1 105 ? 6.513 -2.560 12.033 1.00 89.81 105 PRO A C 1
ATOM 792 O O . PRO A 1 105 ? 6.262 -1.511 12.627 1.00 89.81 105 PRO A O 1
ATOM 795 N N . LEU A 1 106 ? 7.762 -2.905 11.706 1.00 89.00 106 LEU A N 1
ATOM 796 C CA . LEU A 1 106 ? 8.969 -2.085 11.907 1.00 89.00 106 LEU A CA 1
ATOM 797 C C . LEU A 1 106 ? 9.233 -1.547 13.330 1.00 89.00 106 LEU A C 1
ATOM 799 O O . LEU A 1 106 ? 10.098 -0.691 13.491 1.00 89.00 106 LEU A O 1
ATOM 803 N N . PHE A 1 107 ? 8.563 -2.044 14.374 1.00 87.69 107 PHE A N 1
ATOM 804 C CA . PHE A 1 107 ? 8.862 -1.613 15.746 1.00 87.69 107 PHE A CA 1
ATOM 805 C C . PHE A 1 107 ? 10.307 -1.926 16.145 1.00 87.69 107 PHE A C 1
ATOM 807 O O . PHE A 1 107 ? 11.003 -1.045 16.635 1.00 87.69 107 PHE A O 1
ATOM 814 N N . ASP A 1 108 ? 10.784 -3.138 15.847 1.00 85.00 108 ASP A N 1
ATOM 815 C CA . ASP A 1 108 ? 12.162 -3.540 16.147 1.00 85.00 108 ASP A CA 1
ATOM 816 C C . ASP A 1 108 ? 13.189 -2.658 15.420 1.00 85.00 108 ASP A C 1
ATOM 818 O O . ASP A 1 108 ? 14.226 -2.332 15.984 1.00 85.00 108 ASP A O 1
ATOM 822 N N . HIS A 1 109 ? 12.884 -2.218 14.195 1.00 85.75 109 HIS A N 1
ATOM 823 C CA . HIS A 1 109 ? 13.719 -1.280 13.441 1.00 85.75 109 HIS A CA 1
ATOM 824 C C . HIS A 1 109 ? 13.776 0.095 14.126 1.00 85.75 109 HIS A C 1
ATOM 826 O O . HIS A 1 109 ? 14.862 0.619 14.353 1.00 85.75 109 HIS A O 1
ATOM 832 N N . ASP A 1 110 ? 12.626 0.643 14.527 1.00 82.88 110 ASP A N 1
ATOM 833 C CA . ASP A 1 110 ? 12.536 1.927 15.235 1.00 82.88 110 ASP A CA 1
ATOM 834 C C . ASP A 1 110 ? 13.314 1.919 16.567 1.00 82.88 110 ASP A C 1
ATOM 836 O O . ASP A 1 110 ? 14.053 2.856 16.868 1.00 82.88 110 ASP A O 1
ATOM 840 N N . VAL A 1 111 ? 13.221 0.836 17.351 1.00 80.19 111 VAL A N 1
ATOM 841 C CA . VAL A 1 111 ? 13.927 0.741 18.643 1.00 80.19 111 VAL A CA 1
ATOM 842 C C . VAL A 1 111 ? 15.405 0.355 18.509 1.00 80.19 111 VAL A C 1
ATOM 844 O O . VAL A 1 111 ? 16.222 0.833 19.295 1.00 80.19 111 VAL A O 1
ATOM 847 N N . ALA A 1 112 ? 15.785 -0.481 17.532 1.00 69.94 112 ALA A N 1
ATOM 848 C CA . ALA A 1 112 ? 17.168 -0.940 17.351 1.00 69.94 112 ALA A CA 1
ATOM 849 C C . ALA A 1 112 ? 18.105 0.169 16.852 1.00 69.94 112 ALA A C 1
ATOM 851 O O . ALA A 1 112 ? 19.281 0.190 17.221 1.00 69.94 112 ALA A O 1
ATOM 852 N N . VAL A 1 113 ? 17.594 1.127 16.072 1.00 59.97 113 VAL A N 1
ATOM 853 C CA . VAL A 1 113 ? 18.375 2.272 15.571 1.00 59.97 113 VAL A CA 1
ATOM 854 C C . VAL A 1 113 ? 18.876 3.174 16.713 1.00 59.97 113 VAL A C 1
ATOM 856 O O . VAL A 1 113 ? 19.900 3.836 16.559 1.00 59.97 113 VAL A O 1
ATOM 859 N N . ALA A 1 114 ? 18.259 3.126 17.902 1.00 55.12 114 ALA A N 1
ATOM 860 C CA . ALA A 1 114 ? 18.785 3.782 19.103 1.00 55.12 114 ALA A CA 1
ATOM 861 C C . ALA A 1 114 ? 20.074 3.130 19.662 1.00 55.12 114 ALA A C 1
ATOM 863 O O . ALA A 1 114 ? 20.723 3.722 20.526 1.00 55.12 114 ALA A O 1
ATOM 864 N N . ALA A 1 115 ? 20.451 1.935 19.187 1.00 55.59 115 ALA A N 1
ATOM 865 C CA . ALA A 1 115 ? 21.616 1.175 19.646 1.00 55.59 115 ALA A CA 1
ATOM 866 C C . ALA A 1 115 ? 22.669 0.913 18.545 1.00 55.59 115 ALA A C 1
ATOM 868 O O . ALA A 1 115 ? 23.857 0.968 18.856 1.00 55.59 115 ALA A O 1
ATOM 869 N N . ASP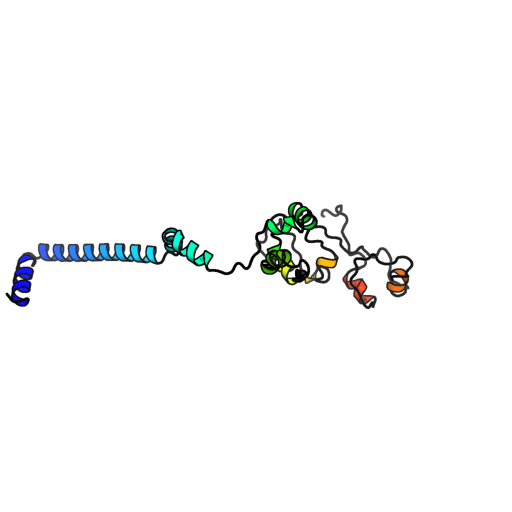 A 1 116 ? 22.267 0.659 17.289 1.00 52.56 116 ASP A N 1
ATOM 870 C CA . ASP A 1 116 ? 23.144 0.580 16.102 1.00 52.56 116 ASP A CA 1
ATOM 871 C C . ASP A 1 116 ? 22.292 0.588 14.809 1.00 52.56 116 ASP A C 1
ATOM 873 O O . ASP A 1 116 ? 21.485 -0.314 14.570 1.00 52.56 116 ASP A O 1
ATOM 877 N N . ALA A 1 117 ? 22.444 1.613 13.965 1.00 51.53 117 ALA A N 1
ATOM 878 C CA . ALA A 1 117 ? 21.500 1.978 12.897 1.00 51.53 117 ALA A CA 1
ATOM 879 C C . ALA A 1 117 ? 21.411 1.003 11.698 1.00 51.53 117 ALA A C 1
ATOM 881 O O . ALA A 1 117 ? 20.671 1.264 10.753 1.00 51.53 117 ALA A O 1
ATOM 882 N N . SER A 1 118 ? 22.160 -0.104 11.694 1.00 53.78 118 SER A N 1
ATOM 883 C CA . SER A 1 118 ? 22.379 -0.925 10.491 1.00 53.78 118 SER A CA 1
ATOM 884 C C . SER A 1 118 ? 21.800 -2.348 10.519 1.00 53.78 118 SER A C 1
ATOM 886 O O . SER A 1 118 ? 21.923 -3.065 9.528 1.00 53.78 118 SER A O 1
ATOM 888 N N . THR A 1 119 ? 21.168 -2.792 11.611 1.00 55.94 119 THR A N 1
ATOM 889 C CA . THR A 1 119 ? 20.965 -4.242 11.838 1.00 55.94 119 THR A CA 1
ATOM 890 C C . THR A 1 119 ? 19.586 -4.806 11.478 1.00 55.94 119 THR A C 1
ATOM 892 O O . THR A 1 119 ? 19.457 -6.025 11.362 1.00 55.94 119 THR A O 1
ATOM 895 N N . VAL A 1 120 ? 18.569 -3.972 11.228 1.00 69.25 120 VAL A N 1
ATOM 896 C CA . VAL A 1 120 ? 17.223 -4.434 10.831 1.00 69.25 120 VAL A CA 1
ATOM 897 C C . VAL A 1 120 ? 16.850 -3.833 9.479 1.00 69.25 120 VAL A C 1
ATOM 899 O O . VAL A 1 120 ? 16.367 -2.702 9.398 1.00 69.25 120 VAL A O 1
ATOM 902 N N . ALA A 1 121 ? 17.108 -4.590 8.411 1.00 73.50 121 ALA A N 1
ATOM 903 C CA . ALA A 1 121 ? 16.777 -4.187 7.051 1.00 73.50 121 ALA A CA 1
ATOM 904 C C . ALA A 1 121 ? 15.257 -4.092 6.862 1.00 73.50 121 ALA A C 1
ATOM 906 O O . ALA A 1 121 ? 14.507 -5.000 7.226 1.00 73.50 121 ALA A O 1
ATOM 907 N N . VAL A 1 122 ? 14.813 -2.994 6.257 1.00 85.25 122 VAL A N 1
ATOM 908 C CA . VAL A 1 122 ? 13.423 -2.817 5.844 1.00 85.25 122 VAL A CA 1
ATOM 909 C C . VAL A 1 122 ? 13.188 -3.645 4.583 1.00 85.25 122 VAL A C 1
ATOM 911 O O . VAL A 1 122 ? 13.903 -3.489 3.593 1.00 85.25 122 VAL A O 1
ATOM 914 N N . ALA A 1 123 ? 12.194 -4.533 4.613 1.00 86.69 123 ALA A N 1
ATOM 915 C CA . ALA A 1 123 ? 11.855 -5.344 3.452 1.00 86.69 123 ALA A CA 1
ATOM 916 C C . ALA A 1 123 ? 11.338 -4.461 2.306 1.00 86.69 123 ALA A C 1
ATOM 918 O O . ALA A 1 123 ? 10.527 -3.550 2.513 1.00 86.69 123 ALA A O 1
ATOM 919 N N . VAL A 1 124 ? 11.802 -4.755 1.092 1.00 88.81 124 VAL A N 1
ATOM 920 C CA . VAL A 1 124 ? 11.260 -4.165 -0.133 1.00 88.81 124 VAL A CA 1
ATOM 921 C C . VAL A 1 124 ? 9.897 -4.815 -0.406 1.00 88.81 124 VAL A C 1
ATOM 923 O O . VAL A 1 124 ? 9.828 -6.046 -0.403 1.00 88.81 124 VAL A O 1
ATOM 926 N N . PRO A 1 125 ? 8.824 -4.031 -0.616 1.00 91.44 125 PRO A N 1
ATOM 927 C CA . PRO A 1 125 ? 7.515 -4.563 -0.978 1.00 91.44 125 PRO A CA 1
ATOM 928 C C . PRO A 1 125 ? 7.568 -5.426 -2.238 1.00 91.44 125 PRO A C 1
ATOM 930 O O . PRO A 1 125 ? 8.255 -5.086 -3.200 1.00 91.44 125 PRO A O 1
ATOM 933 N N . ASP A 1 126 ? 6.804 -6.511 -2.252 1.00 91.38 126 ASP A N 1
ATOM 934 C CA . ASP A 1 126 ? 6.611 -7.326 -3.446 1.00 91.38 126 ASP A CA 1
ATOM 935 C C . ASP A 1 126 ? 5.370 -6.890 -4.242 1.00 91.38 126 ASP A C 1
ATOM 937 O O . ASP A 1 126 ? 4.582 -6.030 -3.834 1.00 91.38 126 ASP A O 1
ATOM 941 N N . ALA A 1 127 ? 5.196 -7.497 -5.416 1.00 91.62 127 ALA A N 1
ATOM 942 C CA . ALA A 1 127 ? 4.048 -7.233 -6.272 1.00 91.62 127 ALA A CA 1
ATOM 943 C C . ALA A 1 127 ? 2.714 -7.626 -5.616 1.00 91.62 127 ALA A C 1
ATOM 945 O O . ALA A 1 127 ? 1.706 -6.964 -5.861 1.00 91.62 127 ALA A O 1
ATOM 946 N N . GLU A 1 128 ? 2.689 -8.665 -4.773 1.00 93.62 128 GLU A N 1
ATOM 947 C CA . GLU A 1 128 ? 1.462 -9.117 -4.107 1.00 93.62 128 GLU A CA 1
ATOM 948 C C . GLU A 1 128 ? 0.878 -8.004 -3.234 1.00 93.62 128 GLU A C 1
ATOM 950 O O . GLU A 1 128 ? -0.327 -7.742 -3.274 1.00 93.62 128 GLU A O 1
ATOM 955 N N . LEU A 1 129 ? 1.733 -7.292 -2.498 1.00 95.12 129 LEU A N 1
ATOM 956 C CA . LEU A 1 129 ? 1.318 -6.162 -1.683 1.00 95.12 129 LEU A CA 1
ATOM 957 C C . LEU A 1 129 ? 0.691 -5.036 -2.514 1.00 95.12 129 LEU A C 1
ATOM 959 O O . LEU A 1 129 ? -0.368 -4.525 -2.144 1.00 95.12 129 LEU A O 1
ATOM 963 N N . CYS A 1 130 ? 1.295 -4.682 -3.652 1.00 93.81 130 CYS A N 1
ATOM 964 C CA . CYS A 1 130 ? 0.752 -3.672 -4.564 1.00 93.81 130 CYS A CA 1
ATOM 965 C C . CYS A 1 130 ? -0.628 -4.086 -5.100 1.00 93.81 130 CYS A C 1
ATOM 967 O O . CYS A 1 130 ? -1.561 -3.280 -5.152 1.00 93.81 130 CYS A O 1
ATOM 969 N N . LEU A 1 131 ? -0.775 -5.361 -5.468 1.00 94.44 131 LEU A N 1
ATOM 970 C CA . LEU A 1 131 ? -1.995 -5.898 -6.066 1.00 94.44 131 LEU A CA 1
ATOM 971 C C . LEU A 1 131 ? -3.180 -5.941 -5.101 1.00 94.44 131 LE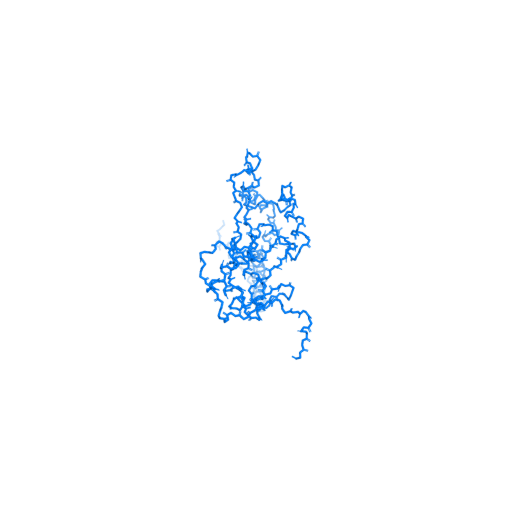U A C 1
ATOM 973 O O . LEU A 1 131 ? -4.314 -5.944 -5.566 1.00 94.44 131 LEU A O 1
ATOM 977 N N . ARG A 1 132 ? -2.976 -5.858 -3.780 1.00 94.44 132 ARG A N 1
ATOM 978 C CA . ARG A 1 132 ? -4.090 -5.680 -2.823 1.00 94.44 132 ARG A CA 1
ATOM 979 C C . ARG A 1 132 ? -4.926 -4.439 -3.133 1.00 94.44 132 ARG A C 1
ATOM 981 O O . ARG A 1 132 ? -6.141 -4.427 -2.906 1.00 94.44 132 ARG A O 1
ATOM 988 N N . CYS A 1 133 ? -4.270 -3.403 -3.655 1.00 93.38 133 CYS A N 1
ATOM 989 C CA . CYS A 1 133 ? -4.895 -2.129 -3.978 1.00 93.38 133 CYS A CA 1
ATOM 990 C C . CYS A 1 133 ? -5.069 -1.892 -5.477 1.00 93.38 133 CYS A C 1
ATOM 992 O O . CYS A 1 133 ? -6.060 -1.289 -5.869 1.00 93.38 133 CYS A O 1
ATOM 994 N N . HIS A 1 134 ? -4.128 -2.351 -6.296 1.00 93.62 134 HIS A N 1
ATOM 995 C CA . HIS A 1 134 ? -4.079 -1.992 -7.712 1.00 93.62 134 HIS A CA 1
ATOM 996 C C . HIS A 1 134 ? -4.663 -3.048 -8.652 1.00 93.62 134 HIS A C 1
ATOM 998 O O . HIS A 1 134 ? -4.750 -2.785 -9.845 1.00 93.62 134 HIS A O 1
ATOM 1004 N N . VAL A 1 135 ? -5.079 -4.222 -8.169 1.00 94.56 135 VAL A N 1
ATOM 1005 C CA . VAL A 1 135 ? -5.854 -5.147 -9.009 1.00 94.56 135 VAL A CA 1
ATOM 1006 C C . VAL A 1 135 ? -7.276 -4.625 -9.193 1.00 94.56 135 VAL A C 1
ATOM 1008 O O . VAL A 1 135 ? -7.884 -4.168 -8.222 1.00 94.56 135 VAL A O 1
ATOM 1011 N N . GLU A 1 136 ? -7.788 -4.733 -10.420 1.00 93.69 136 GLU A N 1
ATOM 1012 C CA . GLU A 1 136 ? -9.196 -4.480 -10.737 1.00 93.69 136 GLU A CA 1
ATOM 1013 C C . GLU A 1 136 ? -10.114 -5.269 -9.795 1.00 93.69 136 GLU A C 1
ATOM 1015 O O . GLU A 1 136 ? -10.016 -6.497 -9.682 1.00 93.69 136 GLU A O 1
ATOM 1020 N N . ALA A 1 137 ? -10.982 -4.550 -9.085 1.00 93.81 137 ALA A N 1
ATOM 1021 C CA . ALA A 1 137 ? -11.944 -5.129 -8.167 1.00 93.81 137 ALA A CA 1
ATOM 1022 C C . ALA A 1 137 ? -13.239 -4.308 -8.112 1.00 93.81 137 ALA A C 1
ATOM 1024 O O . ALA A 1 137 ? -13.230 -3.084 -7.966 1.00 93.81 137 ALA A O 1
ATOM 1025 N N . ASP A 1 138 ? -14.376 -5.005 -8.125 1.00 94.75 138 ASP A N 1
ATOM 1026 C CA . ASP A 1 138 ? -15.683 -4.370 -7.977 1.00 94.75 138 ASP A CA 1
ATOM 1027 C C . ASP A 1 138 ? -15.781 -3.574 -6.666 1.00 94.75 138 ASP A C 1
ATOM 1029 O O . ASP A 1 138 ? -15.442 -4.050 -5.580 1.00 94.75 138 ASP A O 1
ATOM 1033 N N . GLY A 1 139 ? -16.304 -2.352 -6.764 1.00 92.94 139 GLY A N 1
ATOM 1034 C CA . GLY A 1 139 ? -16.529 -1.483 -5.610 1.00 92.94 139 GLY A CA 1
ATOM 1035 C C . GLY A 1 139 ? -15.291 -0.728 -5.123 1.00 92.94 139 GLY A C 1
ATOM 1036 O O . GLY A 1 139 ? -15.401 0.010 -4.137 1.00 92.94 139 GLY A O 1
ATOM 1037 N N . ARG A 1 140 ? -14.136 -0.848 -5.794 1.00 93.00 140 ARG A N 1
ATOM 1038 C CA . ARG A 1 140 ? -12.990 0.012 -5.492 1.00 93.00 140 ARG A CA 1
ATOM 1039 C C . ARG A 1 140 ? -13.279 1.463 -5.912 1.00 93.00 140 ARG A C 1
ATOM 1041 O O . ARG A 1 140 ? -13.863 1.699 -6.970 1.00 93.00 140 ARG A O 1
ATOM 1048 N N . PRO A 1 141 ? -12.904 2.468 -5.096 1.00 90.81 141 PRO A N 1
ATOM 1049 C CA . PRO A 1 141 ? -13.057 3.864 -5.485 1.00 90.81 141 PRO A CA 1
ATOM 1050 C C . PRO A 1 141 ? -12.258 4.188 -6.749 1.00 90.81 141 PRO A C 1
ATOM 1052 O O . PRO A 1 141 ? -11.081 3.848 -6.835 1.00 90.81 141 PRO A O 1
ATOM 1055 N N . ALA A 1 142 ? -12.855 4.958 -7.663 1.00 88.31 142 ALA A N 1
ATOM 1056 C CA . ALA A 1 142 ? -12.214 5.390 -8.912 1.00 88.31 142 ALA A CA 1
ATOM 1057 C C . ALA A 1 142 ? -10.937 6.237 -8.714 1.00 88.31 142 ALA A C 1
ATOM 1059 O O . ALA A 1 142 ? -10.193 6.482 -9.662 1.00 88.31 142 ALA A O 1
ATOM 1060 N N . THR A 1 143 ? -10.681 6.712 -7.492 1.00 88.00 143 THR A N 1
ATOM 1061 C CA . THR A 1 143 ? -9.449 7.421 -7.124 1.00 88.00 143 THR A CA 1
ATOM 1062 C C . THR A 1 143 ? -8.235 6.497 -7.022 1.00 88.00 143 THR A C 1
ATOM 1064 O O . THR A 1 143 ? -7.109 6.978 -7.116 1.00 88.00 143 THR A O 1
ATOM 1067 N N . ILE A 1 144 ? -8.435 5.187 -6.849 1.00 89.88 144 ILE A N 1
ATOM 1068 C CA . ILE A 1 144 ? -7.357 4.199 -6.868 1.00 89.88 144 ILE A CA 1
ATOM 1069 C C . ILE A 1 144 ? -7.212 3.700 -8.302 1.00 89.88 144 ILE A C 1
ATOM 1071 O O . ILE A 1 144 ? -8.153 3.164 -8.878 1.00 89.88 144 ILE A O 1
ATOM 1075 N N . ARG A 1 145 ? -6.030 3.885 -8.895 1.00 90.56 145 ARG A N 1
ATOM 1076 C CA . ARG A 1 145 ? -5.744 3.374 -10.240 1.00 90.56 145 ARG A CA 1
ATOM 1077 C C . ARG A 1 145 ? -5.629 1.856 -10.197 1.00 90.56 145 ARG A C 1
ATOM 1079 O O . ARG A 1 145 ? -4.781 1.331 -9.479 1.00 90.56 145 ARG A O 1
ATOM 1086 N N . GLU A 1 146 ? -6.451 1.180 -10.983 1.00 92.19 146 GLU A N 1
ATOM 1087 C CA . GLU A 1 146 ? -6.467 -0.275 -11.090 1.00 92.19 146 GLU A CA 1
ATOM 1088 C C . GLU A 1 146 ? -5.868 -0.749 -12.415 1.00 92.19 146 GLU A C 1
ATOM 1090 O O . GLU A 1 146 ? -5.834 -0.016 -13.407 1.00 92.19 146 GLU A O 1
ATOM 1095 N N . ILE A 1 147 ? -5.397 -1.993 -12.420 1.00 91.38 147 ILE A N 1
ATOM 1096 C CA . ILE A 1 147 ? -4.866 -2.691 -13.582 1.00 91.38 147 ILE A CA 1
ATOM 1097 C C . ILE A 1 147 ? -5.497 -4.078 -13.707 1.00 91.38 147 ILE A C 1
ATOM 1099 O O . ILE A 1 147 ? -5.744 -4.777 -12.720 1.00 91.38 147 ILE A O 1
ATOM 1103 N N . VAL A 1 148 ? -5.658 -4.523 -14.951 1.00 90.38 148 VAL A N 1
ATOM 1104 C CA . VAL A 1 148 ? -5.806 -5.946 -15.261 1.00 90.38 148 VAL A CA 1
ATOM 1105 C C . VAL A 1 148 ? -4.403 -6.535 -15.327 1.00 90.38 148 VAL A C 1
ATOM 1107 O O . VAL A 1 148 ? -3.657 -6.236 -16.258 1.00 90.38 148 VAL A O 1
ATOM 1110 N N . VAL A 1 149 ? -4.032 -7.372 -14.356 1.00 88.31 149 VAL A N 1
ATOM 1111 C CA . VAL A 1 149 ? -2.656 -7.897 -14.218 1.00 88.31 149 VAL A CA 1
ATOM 1112 C C . VAL A 1 149 ? -2.170 -8.590 -15.491 1.00 88.31 149 VAL A C 1
ATOM 1114 O O . VAL A 1 149 ? -1.037 -8.383 -15.902 1.00 88.31 149 VAL A O 1
ATOM 1117 N N . ALA A 1 150 ? -3.044 -9.346 -16.163 1.00 85.00 150 ALA A N 1
ATOM 1118 C CA . ALA A 1 150 ? -2.718 -10.029 -17.417 1.00 85.00 150 ALA A CA 1
ATOM 1119 C C . ALA A 1 150 ? -2.417 -9.074 -18.590 1.00 85.00 150 ALA A C 1
ATOM 1121 O O . ALA A 1 150 ? -1.749 -9.468 -19.543 1.00 85.00 150 ALA A O 1
ATOM 1122 N N . ASN A 1 151 ? -2.914 -7.836 -18.527 1.00 84.31 151 ASN A N 1
ATOM 1123 C CA . ASN A 1 151 ? -2.748 -6.833 -19.580 1.00 84.31 151 ASN A CA 1
ATOM 1124 C C . ASN A 1 151 ? -1.676 -5.792 -19.242 1.00 84.31 151 ASN A C 1
ATOM 1126 O O . ASN A 1 151 ? -1.239 -5.063 -20.136 1.00 84.31 151 ASN A O 1
ATOM 1130 N N . HIS A 1 152 ? -1.276 -5.704 -17.974 1.00 84.56 152 HIS A N 1
ATOM 1131 C CA . HIS A 1 152 ? -0.170 -4.870 -17.539 1.00 84.56 152 HIS A CA 1
ATOM 1132 C C . HIS A 1 152 ? 1.170 -5.515 -17.928 1.00 84.56 152 HIS A C 1
ATOM 1134 O O . HIS A 1 152 ? 1.217 -6.673 -18.348 1.00 84.56 152 HIS A O 1
ATOM 1140 N N . TYR A 1 153 ? 2.268 -4.765 -17.820 1.00 79.06 153 TYR A N 1
ATOM 1141 C CA . TYR A 1 153 ? 3.607 -5.347 -17.931 1.00 79.06 153 TYR A CA 1
ATOM 1142 C C . TYR A 1 153 ? 3.782 -6.494 -16.915 1.00 79.06 153 TYR A C 1
ATOM 1144 O O . TYR A 1 153 ? 2.943 -6.686 -16.031 1.00 79.06 153 TYR A O 1
ATOM 1152 N N . GLN A 1 154 ? 4.878 -7.256 -17.026 1.00 75.69 154 GLN A N 1
ATOM 1153 C CA . GLN A 1 154 ? 5.243 -8.257 -16.012 1.00 75.69 154 GLN A CA 1
ATOM 1154 C C . GLN A 1 154 ? 5.079 -7.675 -14.591 1.00 75.69 154 GLN A C 1
ATOM 1156 O O . GLN A 1 154 ? 5.281 -6.471 -14.415 1.00 75.69 154 GLN A O 1
ATOM 1161 N N . PRO A 1 155 ? 4.726 -8.483 -13.572 1.00 71.88 155 PRO A N 1
ATOM 1162 C CA . PRO A 1 155 ? 4.426 -8.003 -12.219 1.00 71.88 155 PRO A CA 1
ATOM 1163 C C . PRO A 1 155 ? 5.698 -7.587 -11.449 1.00 71.88 155 PRO A C 1
ATOM 1165 O O . PRO A 1 155 ? 6.004 -8.111 -10.384 1.00 71.88 155 PRO A O 1
ATOM 1168 N N . VAL A 1 156 ? 6.450 -6.633 -11.998 1.00 84.25 156 VAL A N 1
ATOM 1169 C CA . VAL A 1 156 ? 7.679 -6.031 -11.465 1.00 84.25 156 VAL A CA 1
ATOM 1170 C C . VAL A 1 156 ? 7.442 -4.545 -11.196 1.00 84.25 156 VAL A C 1
ATOM 1172 O O . VAL A 1 156 ? 8.084 -3.661 -11.755 1.00 84.25 156 VAL A O 1
ATOM 1175 N N . CYS A 1 157 ? 6.462 -4.262 -10.336 1.00 88.94 157 CYS A N 1
ATOM 1176 C CA . CYS A 1 157 ? 5.913 -2.921 -10.117 1.00 88.94 157 CYS A CA 1
ATOM 1177 C C . CYS A 1 157 ? 6.994 -1.860 -9.849 1.00 88.94 157 CYS A C 1
ATOM 1179 O O . CYS A 1 157 ? 6.941 -0.765 -10.404 1.00 88.94 157 CYS A O 1
ATOM 1181 N N . LEU A 1 158 ? 7.986 -2.193 -9.017 1.00 89.62 158 LEU A N 1
ATOM 1182 C CA . LEU A 1 158 ? 8.994 -1.250 -8.522 1.00 89.62 158 LEU A CA 1
ATOM 1183 C C . LEU A 1 158 ? 10.087 -0.883 -9.539 1.00 89.62 158 LEU A C 1
ATOM 1185 O O . LEU A 1 158 ? 10.831 0.064 -9.302 1.00 89.62 158 LEU A O 1
ATOM 1189 N N . GLU A 1 159 ? 10.173 -1.582 -10.674 1.00 86.25 159 GLU A N 1
ATOM 1190 C CA . GLU A 1 159 ? 11.091 -1.204 -11.761 1.00 86.25 159 GLU A CA 1
ATOM 1191 C C . GLU A 1 159 ? 10.634 0.099 -12.435 1.00 86.25 159 GLU A C 1
ATOM 1193 O O . GLU A 1 159 ? 11.441 0.957 -12.798 1.00 86.25 159 GLU A O 1
ATOM 1198 N N . CYS A 1 160 ? 9.314 0.279 -12.548 1.00 86.19 160 CYS A N 1
ATOM 1199 C CA . CYS A 1 160 ? 8.701 1.446 -13.180 1.00 86.19 160 CYS A CA 1
ATOM 1200 C C . CYS A 1 160 ? 8.124 2.438 -12.162 1.00 86.19 160 CYS A C 1
ATOM 1202 O O . CYS A 1 160 ? 8.130 3.644 -12.419 1.00 86.19 160 CYS A O 1
ATOM 1204 N N . HIS A 1 161 ? 7.614 1.957 -11.025 1.00 90.44 161 HIS A N 1
ATOM 1205 C CA . HIS A 1 161 ? 6.906 2.769 -10.038 1.00 90.44 161 HIS A CA 1
ATOM 1206 C C . HIS A 1 161 ? 7.764 3.067 -8.808 1.00 90.44 161 HIS A C 1
ATOM 1208 O O . HIS A 1 161 ? 8.273 2.161 -8.155 1.00 90.44 161 HIS A O 1
ATOM 1214 N N . ASP A 1 162 ? 7.841 4.342 -8.433 1.00 91.38 162 ASP A N 1
ATOM 1215 C CA . ASP A 1 162 ? 8.334 4.760 -7.122 1.00 91.38 162 ASP A CA 1
ATOM 1216 C C . ASP A 1 162 ? 7.133 5.034 -6.198 1.00 91.38 162 ASP A C 1
ATOM 1218 O O . ASP A 1 162 ? 6.472 6.069 -6.338 1.00 91.38 162 ASP A O 1
ATOM 1222 N N . PRO A 1 163 ? 6.829 4.138 -5.241 1.00 91.75 163 PRO A N 1
ATOM 1223 C CA . PRO A 1 163 ? 5.657 4.269 -4.383 1.00 91.75 163 PRO A CA 1
ATOM 1224 C C . PRO A 1 163 ? 5.755 5.440 -3.401 1.00 91.75 163 PRO A C 1
ATOM 1226 O O . PRO A 1 163 ? 4.721 5.841 -2.871 1.00 91.75 163 PRO A O 1
ATOM 1229 N N . HIS A 1 164 ? 6.951 5.994 -3.161 1.00 92.69 164 HIS A N 1
ATOM 1230 C CA . HIS A 1 164 ? 7.110 7.180 -2.324 1.00 92.69 164 HIS A CA 1
ATOM 1231 C C . HIS A 1 164 ? 6.797 8.456 -3.092 1.00 92.69 164 HIS A C 1
ATOM 1233 O O . HIS A 1 164 ? 6.276 9.389 -2.510 1.00 92.69 164 HIS A O 1
ATOM 1239 N N . SER A 1 165 ? 7.108 8.543 -4.384 1.00 89.81 165 SER A N 1
ATOM 1240 C CA . SER A 1 165 ? 6.792 9.745 -5.171 1.00 89.81 165 SER A CA 1
ATOM 1241 C C . SER A 1 165 ? 5.495 9.627 -5.971 1.00 89.81 165 SER A C 1
ATOM 1243 O O . SER A 1 165 ? 5.030 10.619 -6.525 1.00 89.81 165 SER A O 1
ATOM 1245 N N . GLY A 1 166 ? 4.906 8.429 -6.050 1.00 84.88 166 GLY A N 1
ATOM 1246 C CA . GLY A 1 166 ? 3.756 8.139 -6.911 1.00 84.88 166 GLY A CA 1
ATOM 1247 C C . GLY A 1 166 ? 4.095 8.176 -8.405 1.00 84.88 166 GLY A C 1
ATOM 1248 O O . GLY A 1 166 ? 3.206 8.036 -9.241 1.00 84.88 166 GLY A O 1
ATOM 1249 N N . VAL A 1 167 ? 5.370 8.367 -8.755 1.00 86.62 167 VAL A N 1
ATOM 1250 C CA . VAL A 1 167 ? 5.822 8.459 -10.141 1.00 86.62 167 VAL A CA 1
ATOM 1251 C C . VAL A 1 167 ? 5.838 7.068 -10.762 1.00 86.62 167 VAL A C 1
ATOM 1253 O O . VAL A 1 167 ? 6.380 6.124 -10.189 1.00 86.62 167 VAL A O 1
ATOM 1256 N N . SER A 1 168 ? 5.286 6.968 -11.968 1.00 86.75 168 SER A N 1
ATOM 1257 C CA . SER A 1 168 ? 5.417 5.814 -12.855 1.00 86.75 168 SER A CA 1
ATOM 1258 C C . SER A 1 168 ? 6.223 6.224 -14.082 1.00 86.75 168 SER A C 1
ATOM 1260 O O . SER A 1 168 ? 5.915 7.236 -14.707 1.00 86.75 168 SER A O 1
ATOM 1262 N N . ASN A 1 169 ? 7.245 5.444 -14.421 1.00 84.56 169 ASN A N 1
ATOM 1263 C CA . ASN A 1 169 ? 8.025 5.601 -15.643 1.00 84.56 169 ASN A CA 1
ATOM 1264 C C . ASN A 1 169 ? 7.845 4.340 -16.497 1.00 84.56 169 ASN A C 1
ATOM 1266 O O . ASN A 1 169 ? 8.577 3.366 -16.294 1.00 84.56 169 ASN A O 1
ATOM 1270 N N . PRO A 1 170 ? 6.853 4.310 -17.403 1.00 80.25 170 PRO A N 1
ATOM 1271 C CA . PRO A 1 170 ? 6.662 3.171 -18.287 1.00 80.25 170 PRO A CA 1
ATOM 1272 C C . PRO A 1 170 ? 7.840 3.034 -19.268 1.00 80.25 170 PRO A C 1
ATOM 1274 O O . PRO A 1 170 ? 8.497 4.031 -19.590 1.00 80.25 170 PRO A O 1
ATOM 1277 N N . PRO A 1 171 ? 8.108 1.817 -19.769 1.00 80.19 171 PRO A N 1
ATOM 1278 C CA . PRO A 1 171 ? 9.100 1.623 -20.816 1.00 80.19 171 PRO A CA 1
ATOM 1279 C C . PRO A 1 171 ? 8.696 2.387 -22.094 1.00 80.19 171 PRO A C 1
ATOM 1281 O O . PRO A 1 171 ? 7.508 2.446 -22.424 1.00 80.19 171 PRO A O 1
ATOM 1284 N N . PRO A 1 172 ? 9.659 2.981 -22.823 1.00 78.50 172 PRO A N 1
ATOM 1285 C CA . PRO A 1 172 ? 9.396 3.602 -24.116 1.00 78.50 172 PRO A CA 1
ATOM 1286 C C . PRO A 1 172 ? 9.006 2.571 -25.181 1.00 78.50 172 PRO A C 1
ATOM 1288 O O . PRO A 1 172 ? 9.430 1.409 -25.129 1.00 78.50 172 PRO A O 1
ATOM 1291 N N . VAL A 1 173 ? 8.266 3.052 -26.184 1.00 79.38 173 VAL A N 1
ATOM 1292 C CA . VAL A 1 173 ? 7.948 2.312 -27.411 1.00 79.38 173 VAL A CA 1
ATOM 1293 C C . VAL A 1 173 ? 9.224 2.060 -28.210 1.00 79.38 173 VAL A C 1
ATOM 1295 O O . VAL A 1 173 ? 10.139 2.886 -28.244 1.00 79.38 173 VAL A O 1
ATOM 1298 N N . VAL A 1 174 ? 9.277 0.920 -28.895 1.00 83.44 174 VAL A N 1
ATOM 1299 C CA . VAL A 1 174 ? 10.293 0.680 -29.922 1.00 83.44 174 VAL A CA 1
ATOM 1300 C C . VAL A 1 174 ? 9.903 1.441 -31.195 1.00 83.44 174 VAL A C 1
ATOM 1302 O O . VAL A 1 174 ? 9.013 1.021 -31.930 1.00 83.44 174 VAL A O 1
ATOM 1305 N N . GLU A 1 175 ? 10.582 2.559 -31.451 1.00 82.62 175 GLU A N 1
ATOM 1306 C CA . GLU A 1 175 ? 10.329 3.482 -32.578 1.00 82.62 175 GLU A CA 1
ATOM 1307 C C . GLU A 1 175 ? 10.892 3.007 -33.933 1.00 82.62 175 GLU A C 1
ATOM 1309 O O . GLU A 1 175 ? 10.977 3.775 -34.892 1.00 82.62 175 GLU A O 1
ATOM 1314 N N . HIS A 1 176 ? 11.350 1.759 -34.031 1.00 83.31 176 HIS A N 1
ATOM 1315 C CA . HIS A 1 176 ? 11.938 1.219 -35.253 1.00 83.31 176 HIS A CA 1
ATOM 1316 C C . HIS A 1 176 ? 11.455 -0.208 -35.529 1.00 83.31 176 HIS A C 1
ATOM 1318 O O . HIS A 1 176 ? 11.138 -0.944 -34.592 1.00 83.31 176 HIS A O 1
ATOM 1324 N N . PRO A 1 177 ? 11.416 -0.619 -36.808 1.00 84.56 177 PRO A N 1
ATOM 1325 C CA . PRO A 1 177 ? 11.201 -2.016 -37.153 1.00 84.56 177 PRO A CA 1
ATOM 1326 C C . PRO A 1 177 ? 12.281 -2.902 -36.527 1.00 84.56 177 PRO A C 1
ATOM 1328 O O . PRO A 1 177 ? 13.418 -2.466 -36.323 1.00 84.56 177 PRO A O 1
ATOM 1331 N N . LEU A 1 178 ? 11.914 -4.144 -36.219 1.00 84.25 178 LEU A N 1
ATOM 1332 C CA . LEU A 1 178 ? 12.842 -5.167 -35.729 1.00 84.25 178 LEU A CA 1
ATOM 1333 C C . LEU A 1 178 ? 13.359 -6.073 -36.856 1.00 84.25 178 LEU A C 1
ATOM 1335 O O . LEU A 1 178 ? 14.231 -6.905 -36.616 1.00 84.25 178 LEU A O 1
ATOM 1339 N N . GLU A 1 179 ? 12.838 -5.924 -38.080 1.00 87.12 179 GLU A N 1
ATOM 1340 C CA . GLU A 1 179 ? 13.307 -6.703 -39.223 1.00 87.12 179 GLU A CA 1
ATOM 1341 C C . GLU A 1 179 ? 14.784 -6.404 -39.528 1.00 87.12 179 GLU A C 1
ATOM 1343 O O . GLU A 1 179 ? 15.211 -5.249 -39.544 1.00 87.12 179 GLU A O 1
ATOM 1348 N N . ASP A 1 180 ? 15.558 -7.462 -39.779 1.00 88.94 180 ASP A N 1
ATOM 1349 C CA . ASP A 1 180 ? 16.974 -7.409 -40.170 1.00 88.94 180 ASP A CA 1
ATOM 1350 C C . ASP A 1 180 ? 17.932 -6.732 -39.161 1.00 88.94 180 ASP A C 1
ATOM 1352 O O . ASP A 1 180 ? 19.059 -6.374 -39.518 1.00 88.94 180 ASP A O 1
ATOM 1356 N N . LEU A 1 181 ? 17.532 -6.589 -37.890 1.00 86.88 181 LEU A N 1
ATOM 1357 C CA . LEU A 1 181 ? 18.397 -6.087 -36.816 1.00 86.88 181 LEU A CA 1
ATOM 1358 C C . LEU A 1 181 ? 19.052 -7.225 -36.007 1.00 86.88 181 LEU A C 1
ATOM 1360 O O . LEU A 1 181 ? 18.454 -8.288 -35.838 1.00 86.88 181 LEU A O 1
ATOM 1364 N N . PRO A 1 182 ? 20.287 -7.025 -35.501 1.00 88.38 182 PRO A N 1
ATOM 1365 C CA . PRO A 1 182 ? 20.897 -7.939 -34.538 1.00 88.38 182 PRO A CA 1
ATOM 1366 C C . PRO A 1 182 ? 20.198 -7.839 -33.173 1.00 88.38 182 PRO A C 1
ATOM 1368 O O . PRO A 1 182 ? 19.386 -6.941 -32.954 1.00 88.38 182 PRO A O 1
ATOM 1371 N N . GLU A 1 183 ? 20.583 -8.710 -32.236 1.00 86.94 183 GLU A N 1
ATOM 1372 C CA . GLU A 1 183 ? 20.060 -8.697 -30.864 1.00 86.94 183 GLU A CA 1
ATOM 1373 C C . GLU A 1 183 ? 20.120 -7.301 -30.237 1.00 86.94 183 GLU A C 1
ATOM 1375 O O . GLU A 1 183 ? 21.101 -6.559 -30.402 1.00 86.94 183 GLU A O 1
ATOM 1380 N N . CYS A 1 184 ? 19.095 -6.968 -29.456 1.00 86.06 184 CYS A N 1
ATOM 1381 C CA . CYS A 1 184 ? 18.861 -5.652 -28.872 1.00 86.06 184 CYS A CA 1
ATOM 1382 C C . CYS A 1 184 ? 20.091 -5.144 -28.098 1.00 86.06 184 CYS A C 1
ATOM 1384 O O . CYS A 1 184 ? 20.462 -3.967 -28.179 1.00 86.06 184 CYS A O 1
ATOM 1386 N N . ILE A 1 185 ? 20.776 -6.042 -27.380 1.00 85.81 185 ILE A N 1
ATOM 1387 C CA . ILE A 1 185 ? 21.973 -5.739 -26.581 1.00 85.81 185 ILE A CA 1
ATOM 1388 C C . ILE A 1 185 ? 23.186 -5.306 -27.406 1.00 85.81 185 ILE A C 1
ATOM 1390 O O . ILE A 1 185 ? 24.078 -4.656 -26.864 1.00 85.81 185 ILE A O 1
ATOM 1394 N N . THR A 1 186 ? 23.208 -5.575 -28.711 1.00 87.62 186 THR A N 1
ATOM 1395 C CA . THR A 1 186 ? 24.267 -5.091 -29.608 1.00 87.62 186 THR A CA 1
ATOM 1396 C C . THR A 1 186 ? 24.338 -3.563 -29.593 1.00 87.62 186 THR A C 1
ATOM 1398 O O . THR A 1 186 ? 25.420 -2.977 -29.586 1.00 87.62 186 THR A O 1
ATOM 1401 N N . CYS A 1 187 ? 23.180 -2.897 -29.542 1.00 88.00 187 CYS A N 1
ATOM 1402 C CA . CYS A 1 187 ? 23.091 -1.439 -29.499 1.00 88.00 187 CYS A CA 1
ATOM 1403 C C . CYS A 1 187 ? 22.714 -0.899 -28.115 1.00 88.00 187 CYS A C 1
ATOM 1405 O O . CYS A 1 187 ? 23.135 0.206 -27.778 1.00 88.00 187 CYS A O 1
ATOM 1407 N N . HIS A 1 188 ? 21.963 -1.661 -27.316 1.00 86.00 188 HIS A N 1
ATOM 1408 C CA . HIS A 1 188 ? 21.437 -1.251 -26.007 1.00 86.00 188 HIS A CA 1
ATOM 1409 C C . HIS A 1 188 ? 22.142 -1.913 -24.808 1.00 86.00 188 HIS A C 1
ATOM 1411 O O . HIS A 1 188 ? 21.783 -1.684 -23.650 1.00 86.00 188 HIS A O 1
ATOM 1417 N N . GLY A 1 189 ? 23.175 -2.719 -25.047 1.00 83.44 189 GLY A N 1
ATOM 1418 C CA . GLY A 1 189 ? 24.056 -3.238 -24.004 1.00 83.44 189 GLY A CA 1
ATOM 1419 C C . GLY A 1 189 ? 24.842 -2.127 -23.291 1.00 83.44 189 GLY A C 1
ATOM 1420 O O . GLY A 1 189 ? 24.822 -0.979 -23.731 1.00 83.44 189 GLY A O 1
ATOM 1421 N N . PRO A 1 190 ? 25.548 -2.444 -22.194 1.00 79.88 190 PRO A N 1
ATOM 1422 C CA . PRO A 1 190 ? 26.318 -1.458 -21.424 1.00 79.88 190 PRO A CA 1
ATOM 1423 C C . PRO A 1 190 ? 27.374 -0.719 -22.264 1.00 79.88 190 PRO A C 1
ATOM 1425 O O . PRO A 1 190 ? 27.592 0.467 -22.051 1.00 79.88 190 PRO A O 1
ATOM 1428 N N . GLU A 1 191 ? 27.959 -1.398 -23.254 1.00 82.81 191 GLU A N 1
ATOM 1429 C CA . GLU A 1 191 ? 28.937 -0.841 -24.206 1.00 82.81 191 GLU A CA 1
ATOM 1430 C C . GLU A 1 191 ? 28.311 -0.503 -25.576 1.00 82.81 191 GLU A C 1
ATOM 1432 O O . GLU A 1 191 ? 29.009 -0.221 -26.550 1.00 82.81 191 GLU A O 1
ATOM 1437 N N . GLY A 1 192 ? 26.983 -0.595 -25.687 1.00 82.31 192 GLY A N 1
ATOM 1438 C CA . GLY A 1 192 ? 26.259 -0.365 -26.930 1.00 82.31 192 GLY A CA 1
ATOM 1439 C C . GLY A 1 192 ? 26.160 1.121 -27.287 1.00 82.31 192 GLY A C 1
ATOM 1440 O O . GLY A 1 192 ? 26.202 1.999 -26.426 1.00 82.31 192 GLY A O 1
ATOM 1441 N N . PHE A 1 193 ? 25.969 1.419 -28.576 1.00 83.81 193 PHE A N 1
ATOM 1442 C CA . PHE A 1 193 ? 25.870 2.797 -29.086 1.00 83.81 193 PHE A CA 1
ATOM 1443 C C . PHE A 1 193 ? 24.755 3.632 -28.421 1.00 83.81 193 PHE A C 1
ATOM 1445 O O . PHE A 1 193 ? 24.883 4.847 -28.283 1.00 83.81 193 PHE A O 1
ATOM 1452 N N . LYS A 1 194 ? 23.665 2.984 -27.996 1.00 83.50 194 LYS A N 1
ATOM 1453 C CA . LYS A 1 194 ? 22.556 3.564 -27.225 1.00 83.50 194 LYS A CA 1
ATOM 1454 C C . LYS A 1 194 ? 22.364 2.791 -25.919 1.00 83.50 194 LYS A C 1
ATOM 1456 O O . LYS A 1 194 ? 21.286 2.247 -25.669 1.00 83.50 194 LYS A O 1
ATOM 1461 N N . ALA A 1 195 ? 23.421 2.714 -25.114 1.00 79.12 195 ALA A N 1
ATOM 1462 C CA . ALA A 1 195 ? 23.413 1.978 -23.856 1.00 79.12 195 ALA A CA 1
ATOM 1463 C C . ALA A 1 195 ? 22.202 2.313 -22.964 1.00 79.12 195 ALA A C 1
ATOM 1465 O O . ALA A 1 195 ? 21.776 3.467 -22.849 1.00 79.12 195 ALA A O 1
ATOM 1466 N N . ARG A 1 196 ? 21.645 1.274 -22.332 1.00 76.88 196 ARG A N 1
ATOM 1467 C CA . ARG A 1 196 ? 20.528 1.378 -21.380 1.00 76.88 196 ARG A CA 1
ATOM 1468 C C . ARG A 1 196 ? 20.883 2.264 -20.180 1.00 76.88 196 ARG A C 1
ATOM 1470 O O . ARG A 1 196 ? 22.025 2.305 -19.728 1.00 76.88 196 ARG A O 1
ATOM 1477 N N . ASN A 1 197 ? 19.876 2.943 -19.626 1.00 67.25 197 ASN A N 1
ATOM 1478 C CA . ASN A 1 197 ? 20.004 3.644 -18.346 1.00 67.25 197 ASN A CA 1
ATOM 1479 C C . ASN A 1 197 ? 20.081 2.649 -17.162 1.00 67.25 197 ASN A C 1
ATOM 1481 O O . ASN A 1 197 ? 19.818 1.457 -17.315 1.00 67.25 197 ASN A O 1
ATOM 1485 N N . GLN A 1 198 ? 20.397 3.149 -15.964 1.00 63.03 198 GLN A N 1
ATOM 1486 C CA . GLN A 1 198 ? 20.641 2.327 -14.768 1.00 63.03 198 GLN A CA 1
ATOM 1487 C C . GLN A 1 198 ? 19.390 1.663 -14.147 1.00 63.03 198 GLN A C 1
ATOM 1489 O O . GLN A 1 198 ? 19.542 0.913 -13.190 1.00 63.03 198 GLN A O 1
ATOM 1494 N N . ARG A 1 199 ? 18.167 1.924 -14.639 1.00 65.06 199 ARG A N 1
ATOM 1495 C CA . ARG A 1 199 ? 16.914 1.349 -14.101 1.00 65.06 199 ARG A CA 1
ATOM 1496 C C . ARG A 1 199 ? 16.358 0.256 -15.016 1.00 65.06 199 ARG A C 1
ATOM 1498 O O . ARG A 1 199 ? 15.240 0.357 -15.506 1.00 65.06 199 ARG A O 1
ATOM 1505 N N . HIS A 1 200 ? 17.183 -0.742 -15.301 1.00 77.06 200 HIS A N 1
ATOM 1506 C CA . HIS A 1 200 ? 16.755 -1.972 -15.958 1.00 77.06 200 HIS A CA 1
ATOM 1507 C C . HIS A 1 200 ? 17.080 -3.142 -15.028 1.00 77.06 200 HIS A C 1
ATOM 1509 O O . HIS A 1 200 ? 18.144 -3.111 -14.396 1.00 77.06 200 HIS A O 1
ATOM 1515 N N . PRO A 1 201 ? 16.232 -4.183 -14.966 1.00 69.62 201 PRO A N 1
ATOM 1516 C CA . PRO A 1 201 ? 16.574 -5.392 -14.237 1.00 69.62 201 PRO A CA 1
ATOM 1517 C C . PRO A 1 201 ? 17.870 -5.987 -14.797 1.00 69.62 201 PRO A C 1
ATOM 1519 O O . PRO A 1 201 ? 18.190 -5.841 -15.983 1.00 69.62 201 PRO A O 1
ATOM 1522 N N . VAL A 1 202 ? 18.624 -6.668 -13.934 1.00 62.69 202 VAL A N 1
ATOM 1523 C CA . VAL A 1 202 ? 19.839 -7.393 -14.323 1.00 62.69 202 VAL A CA 1
ATOM 1524 C C . VAL A 1 202 ? 19.409 -8.606 -15.151 1.00 62.69 202 VAL A C 1
ATOM 1526 O O . VAL A 1 202 ? 19.158 -9.676 -14.610 1.00 62.69 202 VAL A O 1
ATOM 1529 N N . ALA A 1 203 ? 19.213 -8.416 -16.454 1.00 56.31 203 ALA A N 1
ATOM 1530 C CA . ALA A 1 203 ? 18.730 -9.461 -17.345 1.00 56.31 203 ALA A CA 1
ATOM 1531 C C . ALA A 1 203 ? 19.888 -10.087 -18.135 1.00 56.31 203 ALA A C 1
ATOM 1533 O O . ALA A 1 203 ? 20.517 -9.431 -18.975 1.00 56.31 203 ALA A O 1
ATOM 1534 N N . ASP A 1 204 ? 20.116 -11.376 -17.887 1.00 55.06 204 ASP A N 1
ATOM 1535 C CA . ASP A 1 204 ? 20.768 -12.294 -18.819 1.00 55.06 204 ASP A CA 1
ATOM 1536 C C . ASP A 1 204 ? 19.897 -12.335 -20.084 1.00 55.06 204 ASP A C 1
ATOM 1538 O O . ASP A 1 204 ? 18.730 -12.719 -20.037 1.00 55.06 204 ASP A O 1
ATOM 1542 N N . THR A 1 205 ? 20.396 -11.767 -21.179 1.00 60.66 205 THR A N 1
ATOM 1543 C CA . THR A 1 205 ? 19.543 -11.128 -22.190 1.00 60.66 205 THR A CA 1
ATOM 1544 C C . THR A 1 205 ? 19.436 -11.971 -23.452 1.00 60.66 205 THR A C 1
ATOM 1546 O O . THR A 1 205 ? 20.347 -11.968 -24.273 1.00 60.66 205 THR A O 1
ATOM 1549 N N . ASP A 1 206 ? 18.301 -12.647 -23.623 1.00 72.81 206 ASP A N 1
ATOM 1550 C CA . ASP A 1 206 ? 17.746 -12.882 -24.953 1.00 72.81 206 ASP A CA 1
ATOM 1551 C C . ASP A 1 206 ? 16.786 -11.732 -25.318 1.00 72.81 206 ASP A C 1
ATOM 1553 O O . ASP A 1 206 ? 16.296 -10.995 -24.454 1.00 72.81 206 ASP A O 1
ATOM 1557 N N . ASP A 1 207 ? 16.523 -11.542 -26.610 1.00 79.06 207 ASP A N 1
ATOM 1558 C CA . ASP A 1 207 ? 15.606 -10.494 -27.078 1.00 79.06 207 ASP A CA 1
ATOM 1559 C C . ASP A 1 207 ? 14.173 -10.688 -26.551 1.00 79.06 207 ASP A C 1
ATOM 1561 O O . ASP A 1 207 ? 13.423 -9.721 -26.398 1.00 79.06 207 ASP A O 1
ATOM 1565 N N . ALA A 1 208 ? 13.786 -11.924 -26.216 1.00 80.75 208 ALA A N 1
ATOM 1566 C CA . ALA A 1 208 ? 12.459 -12.225 -25.693 1.00 80.75 208 ALA A CA 1
ATOM 1567 C C . ALA A 1 208 ? 12.204 -11.522 -24.352 1.00 80.75 208 ALA A C 1
ATOM 1569 O O . ALA A 1 208 ? 11.113 -10.986 -24.149 1.00 80.75 208 ALA A O 1
ATOM 1570 N N . ALA A 1 209 ? 13.208 -11.445 -23.473 1.00 82.00 209 ALA A N 1
ATOM 1571 C CA . ALA A 1 209 ? 13.115 -10.702 -22.219 1.00 82.00 209 ALA A CA 1
ATOM 1572 C C . ALA A 1 209 ? 12.885 -9.196 -22.440 1.00 82.00 209 ALA A C 1
ATOM 1574 O O . ALA A 1 209 ? 12.078 -8.585 -21.736 1.00 82.00 209 ALA A O 1
ATOM 1575 N N . CYS A 1 210 ? 13.537 -8.590 -23.440 1.00 82.38 210 CYS A N 1
ATOM 1576 C CA . CYS A 1 210 ? 13.330 -7.181 -23.789 1.00 82.38 210 CYS A CA 1
ATOM 1577 C C . CYS A 1 210 ? 11.881 -6.918 -24.228 1.00 82.38 210 CYS A C 1
ATOM 1579 O O . CYS A 1 210 ? 11.272 -5.934 -23.800 1.00 82.38 210 CYS A O 1
ATOM 1581 N N . MET A 1 211 ? 11.304 -7.839 -25.003 1.00 81.94 211 MET A N 1
ATOM 1582 C CA . MET A 1 211 ? 9.943 -7.729 -25.541 1.00 81.94 211 MET A CA 1
ATOM 1583 C C . MET A 1 211 ? 8.828 -7.918 -24.497 1.00 81.94 211 MET A C 1
ATOM 1585 O O . MET A 1 211 ? 7.658 -7.639 -24.775 1.00 81.94 211 MET A O 1
ATOM 1589 N N . LEU A 1 212 ? 9.158 -8.340 -23.270 1.00 80.12 212 LEU A N 1
ATOM 1590 C CA . LEU A 1 212 ? 8.203 -8.358 -22.154 1.00 80.12 212 LEU A CA 1
ATOM 1591 C C . LEU A 1 212 ? 7.799 -6.944 -21.714 1.00 80.12 212 LEU A C 1
ATOM 1593 O O . LEU A 1 212 ? 6.687 -6.752 -21.218 1.00 80.12 212 LEU A O 1
ATOM 1597 N N . CYS A 1 213 ? 8.689 -5.969 -21.920 1.00 81.56 213 CYS A N 1
ATOM 1598 C CA . CYS A 1 213 ? 8.491 -4.576 -21.524 1.00 81.56 213 CYS A CA 1
ATOM 1599 C C . CYS A 1 213 ? 8.466 -3.622 -22.726 1.00 81.56 213 CYS A C 1
ATOM 1601 O O . CYS A 1 213 ? 7.662 -2.697 -22.745 1.00 81.56 213 CYS A O 1
ATOM 1603 N N . HIS A 1 214 ? 9.297 -3.852 -23.743 1.00 82.88 214 HIS A N 1
ATOM 1604 C CA . HIS A 1 214 ? 9.402 -2.997 -24.925 1.00 82.88 214 HIS A CA 1
ATOM 1605 C C . HIS A 1 214 ? 8.727 -3.657 -26.123 1.00 82.88 214 HIS A C 1
ATOM 1607 O O . HIS A 1 214 ? 9.279 -4.578 -26.709 1.00 82.88 214 HIS A O 1
ATOM 1613 N N . GLN A 1 215 ? 7.539 -3.197 -26.512 1.00 72.94 215 GLN A N 1
ATOM 1614 C CA . GLN A 1 215 ? 6.854 -3.714 -27.701 1.00 72.94 215 GLN A CA 1
ATOM 1615 C C . GLN A 1 215 ? 6.630 -2.596 -28.716 1.00 72.94 215 GLN A C 1
ATOM 1617 O O . GLN A 1 215 ? 6.457 -1.428 -28.360 1.00 72.94 215 GLN A O 1
ATOM 1622 N N . GLN A 1 216 ? 6.617 -2.962 -29.995 1.00 68.06 216 GLN A N 1
ATOM 1623 C CA . GLN A 1 216 ? 6.267 -2.042 -31.071 1.00 68.06 216 GLN A CA 1
ATOM 1624 C C . GLN A 1 216 ? 4.818 -1.563 -30.874 1.00 68.06 216 GLN A C 1
ATOM 1626 O O . GLN A 1 216 ? 3.903 -2.375 -30.749 1.00 68.06 216 GLN A O 1
ATOM 1631 N N . GLY A 1 217 ? 4.613 -0.246 -30.792 1.00 61.53 217 GLY A N 1
ATOM 1632 C CA . GLY A 1 217 ? 3.296 0.365 -30.572 1.00 61.53 217 GLY A CA 1
ATOM 1633 C C . GLY A 1 217 ? 2.731 0.270 -29.145 1.00 61.53 217 GLY A C 1
ATOM 1634 O O . GLY A 1 217 ? 1.572 0.626 -28.939 1.00 61.53 217 GLY A O 1
ATOM 1635 N N . ARG A 1 218 ? 3.507 -0.191 -28.150 1.00 59.88 218 ARG A N 1
ATOM 1636 C CA . ARG A 1 218 ? 3.091 -0.243 -26.736 1.00 59.88 218 ARG A CA 1
ATOM 1637 C C . ARG A 1 218 ? 3.957 0.696 -25.895 1.00 59.88 218 ARG A C 1
ATOM 163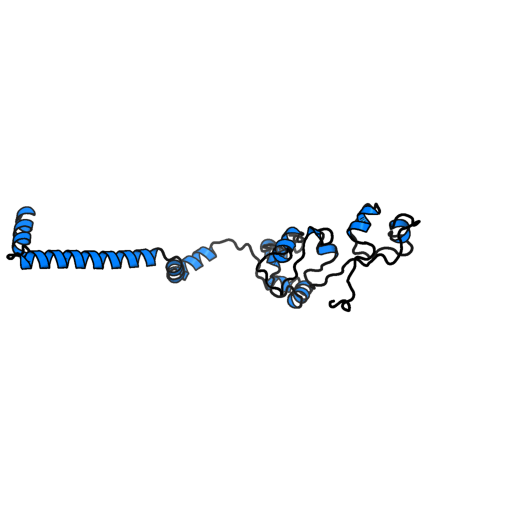9 O O . ARG A 1 218 ? 5.102 0.387 -25.590 1.00 59.88 218 ARG A O 1
ATOM 1646 N N . GLY A 1 219 ? 3.394 1.844 -25.541 1.00 52.50 219 GLY A N 1
ATOM 1647 C CA . GLY A 1 219 ? 3.968 2.863 -24.657 1.00 52.50 219 GLY A CA 1
ATOM 1648 C C . GLY A 1 219 ? 2.868 3.837 -24.233 1.00 52.50 219 GLY A C 1
ATOM 1649 O O . GLY A 1 219 ? 1.701 3.562 -24.536 1.00 52.50 219 GLY A O 1
ATOM 1650 N N . PRO A 1 220 ? 3.177 4.915 -23.489 1.00 45.12 220 PRO A N 1
ATOM 1651 C CA . PRO A 1 220 ? 2.161 5.899 -23.136 1.00 45.12 220 PRO A CA 1
ATOM 1652 C C . PRO A 1 220 ? 1.497 6.388 -24.424 1.00 45.12 220 PRO A C 1
ATOM 1654 O O . PRO A 1 220 ? 2.173 6.885 -25.318 1.00 45.12 220 PRO A O 1
ATOM 1657 N N . LYS A 1 221 ? 0.186 6.161 -24.543 1.00 47.59 221 LYS A N 1
ATOM 1658 C CA . LYS A 1 221 ? -0.597 6.827 -25.576 1.00 47.59 221 LYS A CA 1
ATOM 1659 C C . LYS A 1 221 ? -0.540 8.309 -25.262 1.00 47.59 221 LYS A C 1
ATOM 1661 O O . LYS A 1 221 ? -0.777 8.670 -24.106 1.00 47.59 221 LYS A O 1
ATOM 1666 N N . ASP A 1 222 ? -0.224 9.114 -26.265 1.00 42.62 222 ASP A N 1
ATOM 1667 C CA . ASP A 1 222 ? -0.364 10.555 -26.157 1.00 42.62 222 ASP A CA 1
ATOM 1668 C C . ASP A 1 222 ? -1.777 10.850 -25.633 1.00 42.62 222 ASP A C 1
ATOM 1670 O O . ASP A 1 222 ? -2.774 10.279 -26.088 1.00 42.62 222 ASP A O 1
ATOM 1674 N N . ASP A 1 223 ? -1.859 11.719 -24.636 1.00 46.75 223 ASP A N 1
ATOM 1675 C CA . ASP A 1 223 ? -3.074 12.189 -23.973 1.00 46.75 223 ASP A CA 1
ATOM 1676 C C . ASP A 1 223 ? -4.059 12.907 -24.926 1.00 46.75 223 ASP A C 1
ATOM 1678 O O . ASP A 1 223 ? -5.154 13.295 -24.517 1.00 46.75 223 ASP A O 1
ATOM 1682 N N . ASP A 1 224 ? -3.714 12.982 -26.213 1.00 42.28 224 ASP A N 1
ATOM 1683 C CA . ASP A 1 224 ? -4.535 13.468 -27.316 1.00 42.28 224 ASP A CA 1
ATOM 1684 C C . ASP A 1 224 ? -5.469 12.399 -27.935 1.00 42.28 224 ASP A C 1
ATOM 1686 O O . ASP A 1 224 ? -6.369 12.756 -28.695 1.00 42.28 224 ASP A O 1
ATOM 1690 N N . GLU A 1 225 ? -5.363 11.107 -27.586 1.00 38.72 225 GLU A N 1
ATOM 1691 C CA . GLU A 1 225 ? -6.384 10.093 -27.937 1.00 38.72 225 GLU A CA 1
ATOM 1692 C C . GLU A 1 225 ? -7.506 10.019 -26.879 1.00 38.72 225 GLU A C 1
ATOM 1694 O O . GLU A 1 225 ? -7.793 8.977 -26.281 1.00 38.72 225 GLU A O 1
ATOM 1699 N N . VAL A 1 226 ? -8.185 11.144 -26.649 1.00 38.03 226 VAL A N 1
ATOM 1700 C CA . VAL A 1 226 ? -9.521 11.143 -26.041 1.00 38.03 226 VAL A CA 1
ATOM 1701 C C . VAL A 1 226 ? -10.546 10.849 -27.138 1.00 38.03 226 VAL A C 1
ATOM 1703 O O . VAL A 1 226 ? -10.901 11.728 -27.912 1.00 38.03 226 VAL A O 1
ATOM 1706 N N . SER A 1 227 ? -11.039 9.609 -27.135 1.00 33.09 227 SER A N 1
A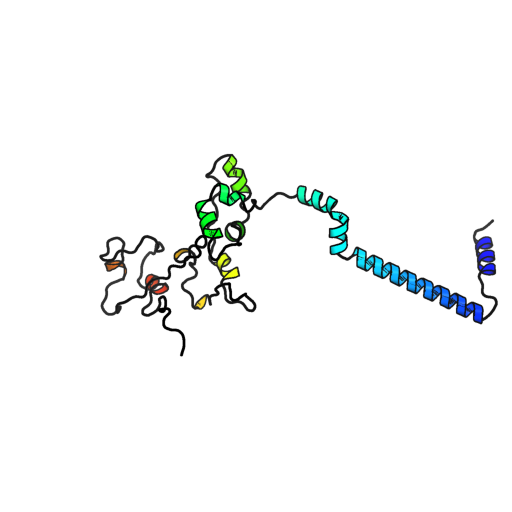TOM 1707 C CA . SER A 1 227 ? -12.344 9.157 -27.651 1.00 33.09 227 SER A CA 1
ATOM 1708 C C . SER A 1 227 ? -12.735 9.468 -29.105 1.00 33.09 227 SER A C 1
ATOM 1710 O O . SER A 1 227 ? -13.087 10.598 -29.439 1.00 33.09 227 SER A O 1
ATOM 1712 N N . GLU A 1 228 ? -12.928 8.393 -29.872 1.00 33.41 228 GLU A N 1
ATOM 1713 C CA . GLU A 1 228 ? -14.167 8.169 -30.634 1.00 33.41 228 GLU A CA 1
ATOM 1714 C C . GLU A 1 228 ? -14.829 6.869 -30.157 1.00 33.41 228 GLU A C 1
ATOM 1716 O O . GLU A 1 228 ? -14.084 5.913 -29.828 1.00 33.41 228 GLU A O 1
#

Foldseek 3Di:
DDPVVVVVVVCVVQPDPDPVSVVVVVVVVVVVVVVVVVVVVVVVVLVPPVVNVCVVCVVVVVVVVVPDDQQADDQVLCCVPVVVLQVQQCVALNNPVGPCLFQNRCPCQSVCCVPPNPDDDGDHGFLVSVCVQADDDPPRDPSGHHDPCVPDFPSPQVLQADNSNRGGHADDEDPDDPPPDDFPCCQQPCPHVNHDDPSDPPDPDDSVVVCSRYYHPDDDDPPVPDDD

Secondary structure (DSSP, 8-state):
--HHHHHHHHHHHHS-SSHHHHHHHHHHHHHHHHHHHHHHHHHHHHHT-HHHHHHH-HHHHHHHHHTSPP-BPPTTTHHHH-HHHHHHHTTSTTTT--THHHH--BHHHHHHTTT-TTSSPPPPPPHHHHHHHHB--TT--TTS--B-TTTSSSS-HHHHEETTTTEE-PPPP--S--TT---THHHHSTTSTTPPPS-S------HHHHHTT-BTTBSPPPTT----

Radius of gyration: 36.34 Å; chains: 1; bounding box: 93×42×104 Å

Sequence (228 aa):
MGIRAWLRDLWASVRPRTRRGGFLAAAAILAGAAALSVVLLVGAAMAWNPYVEYSLNRDVDAQRWATLDQRFASAGRCGECHEREAARANTATHEGIGCQSCHGPLFDHDVAVAADASTVAVAVPDAELCLRCHVEADGRPATIREIVVANHYQPVCLECHDPHSGVSNPPPVVEHPLEDLPECITCHGPEGFKARNQRHPVADTDDAACMLCHQQGRGPKDDDEVSE

pLDDT: mean 81.1, std 12.99, range [33.09, 97.44]